Protein 9IVT (pdb70)

Organism: Homo sapiens (NCBI:txid9606)

InterPro domains:
  IPR002181 Fibrinogen, alpha/beta/gamma chain, C-terminal globular domain [PF00147] (284-495)
  IPR002181 Fibrinogen, alpha/beta/gamma chain, C-terminal globular domain [PS51406] (277-497)
  IPR002181 Fibrinogen, alpha/beta/gamma chain, C-terminal globular domain [SM00186] (281-496)
  IPR002181 Fibrinogen, alpha/beta/gamma chain, C-terminal globular domain [cd00087] (281-496)
  IPR014716 Fibrinogen, alpha/beta/gamma chain, C-terminal globular, subdomain 1 [G3DSA:3.90.215.10] (239-418)
  IPR020837 Fibrinogen, conserved site [PS00514] (447-459)
  IPR036056 Fibrinogen-like, C-terminal [SSF56496] (280-496)
  IPR037579 Fibrinogen/angiopoietin-like [PTHR47221] (276-498)
  IPR057439 Angiopoietin-1/2/4 domain [PF25443] (162-264)

B-factor: mean 23.04, std 11.06, range [11.61, 84.5]

Secondary structure (DSSP, 8-state):
---SSHHHHHHTT----EEEEE--BTBSS-EEEEEE-SGGG--EEEEEEESSS-S-----HHHHHH-EE-TTSSEE--HHHHHHHHTSS-EEEEEEEE-TTS-EEEEEEEEEEE--GGGTT-EEEEEEEESS-SS-SS-SEEE--BBTTB--SSSSS-HHHHH-S-B--SSS-SEETTS----GGG-SS-TTSSEEHHHHBTT---SEEEEEEEETT-

Foldseek 3Di:
DPAQALLSVVVVPDQDWDWDWHDDPQQPDIFIFTWANDPPRTRWTWQFKAFPQPDAQQDAQVCLACKDDDRVHTIGRHLSSQQRSLVPAFKKKKKWFAAPVGDIKMKIFLGWGFDHVVLLRKTATHRIDMDQAPDFQADNPIFHKAHPHRQREQAPDRLCVVQGGIDSAHVHTRFDQSFGDDDPVGQAQCQNAGGRDRRPHRGGHTRMMTMIMDHSVD

Nearest PDB structures (foldseek):
  4jyo-assembly1_X  TM=9.982E-01  e=1.337E-46  Homo sapiens
  4jzc-assembly1_A  TM=9.851E-01  e=2.316E-38  Homo sapiens
  8vgp-assembly1_A  TM=9.785E-01  e=1.806E-37  Homo sapiens
  1z3u-assembly4_D  TM=9.779E-01  e=5.693E-37  Homo sapiens
  1z3s-assembly1_A  TM=9.795E-01  e=9.230E-37  Homo sapiens

Solvent-accessible surface area: 9555 Å² total; per-residue (Å²): 114,88,64,92,0,0,3,22,6,63,129,62,60,120,97,155,40,18,85,46,91,2,90,25,92,69,6,84,86,71,21,92,0,65,0,25,11,108,32,98,45,0,0,0,0,2,0,0,36,4,90,84,32,95,33,71,4,68,48,14,17,141,77,0,39,95,19,16,42,88,14,88,28,8,8,2,0,0,1,40,6,0,45,0,3,6,58,82,88,95,4,12,0,23,0,38,3,22,0,66,101,47,78,173,6,61,0,24,0,53,92,1,78,3,3,58,53,192,90,42,0,72,1,90,15,138,28,32,76,31,91,0,18,206,112,16,0,1,41,55,156,16,0,20,0,0,1,108,88,24,70,39,21,74,34,213,40,120,0,4,107,105,12,20,2,0,0,4,0,31,65,20,24,26,3,0,0,1,1,57,34,35,68,56,79,83,9,127,59,58,130,42,0,1,13,1,47,87,44,64,17,73,45,18,0,0,103,21,1,18,0,0,0,17,5,62,146,73

GO terms:
  GO:0001525 angiogenesis (P, IDA)
  GO:0048014 Tie signaling pathway (P, IDA)
  GO:0048018 receptor ligand activity (F, IDA)
  GO:0050820 positive regulation of coagulation (P, IDA)
  GO:0010628 positive regulation of gene expression (P, IMP)
  GO:1905605 positive regulation of blood-brain barrier permeability (P, IMP)
  GO:1900747 negative regulation of vascular endothelial growth factor signaling pathway (P, IMP)
  GO:0005576 extracellular region (C, TAS)
  GO:0042802 identical protein binding (F, IPI)
  GO:0005515 protein binding (F, IPI)
  GO:0051897 positive regulation of phosphatidylinositol 3-kinase/protein kinase B signal transduction (P, IDA)
  GO:0070374 positive regulation of ERK1 and ERK2 cascade (P, IDA)
  GO:0002040 sprouting angiogenesis (P, IDA)
  GO:0002092 positive regulation of receptor internalization (P, IDA)
  GO:0034394 protein localization to cell surface (P, IDA)
  GO:0045121 membrane raft (C, IDA)
  GO:0005576 extracellular region (C, IDA)
  GO:0005886 plasma membrane (C, IDA)
  GO:0005902 microvillus (C, IDA)
  GO:0043066 negative regulation of apoptotic process (P, IDA)

Structure (mmCIF, N/CA/C/O backbone):
data_9IVT
#
_entry.id   9IVT
#
_cell.length_a   77.600
_cell.length_b   61.980
_cell.length_c   44.550
_cell.angle_alpha   90.00
_cell.angle_beta   100.59
_cell.angle_gamma   90.00
#
_symmetry.space_group_name_H-M   'C 1 2 1'
#
loop_
_entity.id
_entity.type
_entity.pdbx_description
1 polymer Angiopoietin-1
2 water water
#
loop_
_atom_site.group_PDB
_atom_site.id
_atom_site.type_symbol
_atom_site.label_atom_id
_atom_site.label_alt_id
_atom_site.label_comp_id
_atom_site.label_asym_id
_atom_site.label_entity_id
_atom_site.label_seq_id
_atom_site.pdbx_PDB_ins_code
_atom_site.Cartn_x
_atom_site.Cartn_y
_atom_site.Cartn_z
_atom_site.occupancy
_atom_site.B_iso_or_equiv
_atom_site.auth_seq_id
_atom_site.auth_comp_id
_atom_site.auth_asym_id
_atom_site.auth_atom_id
_atom_site.pdbx_PDB_model_num
ATOM 1 N N . GLY A 1 12 ? 6.042 7.448 -7.629 1.00 68.92 -2 GLY A N 1
ATOM 2 C CA . GLY A 1 12 ? 7.295 8.027 -8.148 1.00 55.69 -2 GLY A CA 1
ATOM 3 C C . GLY A 1 12 ? 7.862 9.111 -7.249 1.00 52.09 -2 GLY A C 1
ATOM 4 O O . GLY A 1 12 ? 9.066 9.390 -7.389 1.00 67.43 -2 GLY A O 1
ATOM 5 N N . SER A 1 13 ? 7.055 9.703 -6.351 1.00 47.91 -1 SER A N 1
ATOM 6 C CA . SER A 1 13 ? 7.542 10.845 -5.535 1.00 41.27 -1 SER A CA 1
ATOM 7 C C . SER A 1 13 ? 8.012 10.399 -4.139 1.00 31.64 -1 SER A C 1
ATOM 8 O O . SER A 1 13 ? 8.426 11.281 -3.383 1.00 31.55 -1 SER A O 1
ATOM 11 N N . PHE A 1 14 ? 7.966 9.099 -3.828 1.00 24.01 283 PHE A N 1
ATOM 12 C CA . PHE A 1 14 ? 8.300 8.634 -2.444 1.00 19.81 283 PHE A CA 1
ATOM 13 C C . PHE A 1 14 ? 9.765 8.163 -2.383 1.00 18.54 283 PHE A C 1
ATOM 14 O O . PHE A 1 14 ? 10.111 7.124 -2.937 1.00 18.24 283 PHE A O 1
ATOM 22 N N . ARG A 1 15 ? 10.601 8.943 -1.706 1.00 16.65 284 ARG A N 1
ATOM 23 C CA . ARG A 1 15 ? 12.053 8.637 -1.614 1.00 18.13 284 ARG A CA 1
ATOM 24 C C . ARG A 1 15 ? 12.349 7.667 -0.468 1.00 16.15 284 ARG A C 1
ATOM 25 O O . ARG A 1 15 ? 13.436 7.106 -0.451 1.00 16.01 284 ARG A O 1
ATOM 33 N N . ASP A 1 16 ? 11.403 7.513 0.444 1.00 14.54 285 ASP A N 1
ATOM 34 C CA . ASP A 1 16 ? 11.589 6.722 1.683 1.00 14.17 285 ASP A CA 1
ATOM 35 C C . ASP A 1 16 ? 10.234 6.634 2.369 1.00 14.02 285 ASP A C 1
ATOM 36 O O . ASP A 1 16 ? 9.265 7.278 1.894 1.00 14.78 285 ASP A O 1
ATOM 41 N N . CYS A 1 17 ? 10.202 5.922 3.486 1.00 13.92 286 CYS A N 1
ATOM 42 C CA . CYS A 1 17 ? 8.973 5.672 4.273 1.00 13.66 286 CYS A CA 1
ATOM 43 C C . CYS A 1 17 ? 8.528 6.948 4.997 1.00 13.61 286 CYS A C 1
ATOM 44 O O . CYS A 1 17 ? 7.353 7.033 5.412 1.00 14.81 286 CYS A O 1
ATOM 47 N N . ALA A 1 18 ? 9.419 7.909 5.184 1.00 15.07 287 ALA A N 1
ATOM 48 C CA . ALA A 1 18 ? 9.054 9.191 5.828 1.00 15.32 287 ALA A CA 1
ATOM 49 C C . ALA A 1 18 ? 8.169 9.958 4.835 1.00 15.67 287 ALA A C 1
ATOM 50 O O . ALA A 1 18 ? 7.115 10.446 5.246 1.00 16.53 287 ALA A O 1
ATOM 52 N N . ASP A 1 19 ? 8.533 9.973 3.550 1.00 16.12 288 ASP A N 1
ATOM 53 C CA . ASP A 1 19 ? 7.671 10.573 2.493 1.00 18.18 288 ASP A CA 1
ATOM 54 C C . ASP A 1 19 ? 6.278 9.914 2.539 1.00 18.17 288 ASP A C 1
ATOM 55 O O . ASP A 1 19 ? 5.248 10.611 2.536 1.00 18.47 288 ASP A O 1
ATOM 60 N N . VAL A 1 20 ? 6.239 8.600 2.644 1.00 17.52 289 VAL A N 1
ATOM 61 C CA . VAL A 1 20 ? 4.966 7.830 2.609 1.00 16.14 289 VAL A CA 1
ATOM 62 C C . VAL A 1 20 ? 4.121 8.252 3.801 1.00 15.99 289 VAL A C 1
ATOM 63 O O . VAL A 1 20 ? 2.916 8.565 3.631 1.00 17.91 289 VAL A O 1
ATOM 67 N N . TYR A 1 21 ? 4.730 8.264 4.982 1.00 17.38 290 TYR A N 1
ATOM 68 C CA . TYR A 1 21 ? 4.031 8.666 6.230 1.00 18.13 290 TYR A CA 1
ATOM 69 C C . TYR A 1 21 ? 3.521 10.116 6.131 1.00 18.44 290 TYR A C 1
ATOM 70 O O . TYR A 1 21 ? 2.386 10.390 6.501 1.00 19.34 290 TYR A O 1
ATOM 79 N N . GLN A 1 22 ? 4.346 11.012 5.621 1.00 18.84 291 GLN A N 1
ATOM 80 C CA . GLN A 1 22 ? 4.053 12.463 5.589 1.00 22.24 291 GLN A CA 1
ATOM 81 C C . GLN A 1 22 ? 2.923 12.746 4.594 1.00 21.02 291 GLN A C 1
ATOM 82 O O . GLN A 1 22 ? 2.334 13.843 4.711 1.00 21.22 291 GLN A O 1
ATOM 88 N N . ALA A 1 23 ? 2.681 11.853 3.624 1.00 18.85 292 ALA A N 1
ATOM 89 C CA . ALA A 1 23 ? 1.567 11.927 2.648 1.00 21.01 292 ALA A CA 1
ATOM 90 C C . ALA A 1 23 ? 0.264 11.432 3.294 1.00 21.21 292 ALA A C 1
ATOM 91 O O . ALA A 1 23 ? -0.804 11.493 2.603 1.00 20.47 292 ALA A O 1
ATOM 93 N N . GLY A 1 24 ? 0.358 10.921 4.527 1.00 19.05 293 GLY A N 1
ATOM 94 C CA . GLY A 1 24 ? -0.776 10.467 5.350 1.00 20.60 293 GLY A CA 1
ATOM 95 C C . GLY A 1 24 ? -1.019 8.977 5.337 1.00 20.32 293 GLY A C 1
ATOM 96 O O . GLY A 1 24 ? -2.077 8.554 5.861 1.00 18.63 293 GLY A O 1
ATOM 97 N N . PHE A 1 25 ? -0.122 8.180 4.773 1.00 19.54 294 PHE A N 1
ATOM 98 C CA . PHE A 1 25 ? -0.216 6.703 4.887 1.00 22.27 294 PHE A CA 1
ATOM 99 C C . PHE A 1 25 ? 0.444 6.267 6.182 1.00 22.54 294 PHE A C 1
ATOM 100 O O . PHE A 1 25 ? 1.675 6.366 6.263 1.00 24.99 294 PHE A O 1
ATOM 108 N N . ASN A 1 26 ? -0.328 5.738 7.121 1.00 22.15 295 ASN A N 1
ATOM 109 C CA . ASN A 1 26 ? 0.146 5.455 8.505 1.00 22.02 295 ASN A CA 1
ATOM 110 C C . ASN A 1 26 ? 0.177 3.940 8.747 1.00 22.76 295 ASN A C 1
ATOM 111 O O . ASN A 1 26 ? 0.320 3.532 9.886 1.00 24.73 295 ASN A O 1
ATOM 116 N N . LYS A 1 27 ? 0.024 3.100 7.729 1.00 23.22 296 LYS A N 1
ATOM 117 C CA . LYS A 1 27 ? -0.051 1.644 7.996 1.00 26.77 296 LYS A CA 1
ATOM 118 C C . LYS A 1 27 ? 1.290 1.031 7.608 1.00 21.86 296 LYS A C 1
ATOM 119 O O . LYS A 1 27 ? 1.758 1.292 6.472 1.00 21.44 296 LYS A O 1
ATOM 125 N N . SER A 1 28 ? 1.896 0.339 8.572 1.00 19.58 297 SER A N 1
ATOM 126 C CA . SER A 1 28 ? 3.115 -0.470 8.376 1.00 19.97 297 SER A CA 1
ATOM 127 C C . SER A 1 28 ? 2.853 -1.492 7.266 1.00 18.87 297 SER A C 1
ATOM 128 O O . SER A 1 28 ? 1.741 -2.025 7.193 1.00 22.83 297 SER A O 1
ATOM 131 N N . GLY A 1 29 ? 3.826 -1.714 6.402 1.00 17.35 298 GLY A N 1
ATOM 132 C CA . GLY A 1 29 ? 3.721 -2.714 5.333 1.00 16.66 298 GLY A CA 1
ATOM 133 C C . GLY A 1 29 ? 4.730 -2.425 4.252 1.00 17.77 298 GLY A C 1
ATOM 134 O O . GLY A 1 29 ? 5.639 -1.612 4.487 1.00 16.18 298 GLY A O 1
ATOM 135 N N . ILE A 1 30 ? 4.529 -3.006 3.080 1.00 19.46 299 ILE A N 1
ATOM 136 C CA . ILE A 1 30 ? 5.523 -2.981 1.974 1.00 19.63 299 ILE A CA 1
ATOM 137 C C . ILE A 1 30 ? 5.154 -1.846 1.006 1.00 20.93 299 ILE A C 1
ATOM 138 O O . ILE A 1 30 ? 4.004 -1.738 0.566 1.00 19.56 299 ILE A O 1
ATOM 143 N N . TYR A 1 31 ? 6.121 -0.991 0.700 1.00 19.83 300 TYR A N 1
ATOM 144 C CA . TYR A 1 31 ? 5.948 0.180 -0.182 1.00 18.79 300 TYR A CA 1
ATOM 145 C C . TYR A 1 31 ? 7.103 0.197 -1.160 1.00 19.72 300 TYR A C 1
ATOM 146 O O . TYR A 1 31 ? 8.144 -0.408 -0.874 1.00 22.60 300 TYR A O 1
ATOM 155 N N . THR A 1 32 ? 6.901 0.827 -2.310 1.00 19.68 301 THR A N 1
ATOM 156 C CA . THR A 1 32 ? 7.972 1.044 -3.308 1.00 22.14 301 THR A CA 1
ATOM 157 C C . THR A 1 32 ? 8.452 2.481 -3.176 1.00 23.77 301 THR A C 1
ATOM 158 O O . THR A 1 32 ? 7.636 3.401 -3.305 1.00 26.03 301 THR A O 1
ATOM 162 N N . ILE A 1 33 ? 9.746 2.646 -2.966 1.00 23.70 302 ILE A N 1
ATOM 163 C CA . ILE A 1 33 ? 10.419 3.963 -2.878 1.00 23.81 302 ILE A CA 1
ATOM 164 C C . ILE A 1 33 ? 11.398 4.056 -4.053 1.00 26.19 302 ILE A C 1
ATOM 165 O O . ILE A 1 33 ? 11.861 3.009 -4.553 1.00 27.10 302 ILE A O 1
ATOM 170 N N . TYR A 1 34 ? 11.846 5.278 -4.355 1.00 28.06 303 TYR A N 1
ATOM 171 C CA . TYR A 1 34 ? 12.923 5.471 -5.358 1.00 29.41 303 TYR A CA 1
ATOM 172 C C . TYR A 1 34 ? 13.625 6.793 -5.132 1.00 32.87 303 TYR A C 1
ATOM 173 O O . TYR A 1 34 ? 12.955 7.791 -4.891 1.00 27.53 303 TYR A O 1
ATOM 182 N N . ILE A 1 35 ? 14.958 6.792 -5.201 1.00 37.97 304 ILE A N 1
ATOM 183 C CA . ILE A 1 35 ? 15.669 8.109 -5.177 1.00 45.70 304 ILE A CA 1
ATOM 184 C C . ILE A 1 35 ? 16.673 8.129 -6.329 1.00 46.07 304 ILE A C 1
ATOM 185 O O . ILE A 1 35 ? 17.189 7.070 -6.680 1.00 42.10 304 ILE A O 1
ATOM 190 N N . ASN A 1 36 ? 16.850 9.314 -6.908 1.00 55.69 305 ASN A N 1
ATOM 191 C CA . ASN A 1 36 ? 17.843 9.473 -7.988 1.00 63.80 305 ASN A CA 1
ATOM 192 C C . ASN A 1 36 ? 19.122 8.911 -7.391 1.00 65.29 305 ASN A C 1
ATOM 193 O O . ASN A 1 36 ? 19.307 9.111 -6.171 1.00 70.26 305 ASN A O 1
ATOM 198 N N . ASN A 1 37 ? 19.934 8.243 -8.188 1.00 63.85 306 ASN A N 1
ATOM 199 C CA . ASN A 1 37 ? 21.248 7.736 -7.688 1.00 74.74 306 ASN A CA 1
ATOM 200 C C . ASN A 1 37 ? 20.998 6.314 -7.188 1.00 76.90 306 ASN A C 1
ATOM 201 O O . ASN A 1 37 ? 21.988 5.586 -7.034 1.00 84.50 306 ASN A O 1
ATOM 206 N N . MET A 1 38 ? 19.740 5.957 -6.890 1.00 73.64 307 MET A N 1
ATOM 207 C CA . MET A 1 38 ? 19.473 4.506 -6.672 1.00 65.37 307 MET A CA 1
ATOM 208 C C . MET A 1 38 ? 19.423 3.932 -8.102 1.00 73.03 307 MET A C 1
ATOM 209 O O . MET A 1 38 ? 19.103 4.685 -9.033 1.00 76.11 307 MET A O 1
ATOM 214 N N . PRO A 1 39 ? 19.784 2.658 -8.324 1.00 72.30 308 PRO A N 1
ATOM 215 C CA . PRO A 1 39 ? 19.835 2.059 -9.696 1.00 73.73 308 PRO A CA 1
ATOM 216 C C . PRO A 1 39 ? 18.442 1.752 -10.218 1.00 77.61 308 PRO A C 1
ATOM 217 O O . PRO A 1 39 ? 18.246 1.758 -11.451 1.00 79.87 308 PRO A O 1
ATOM 221 N N . GLU A 1 40 ? 17.509 1.452 -9.315 1.00 70.75 309 GLU A N 1
ATOM 222 C CA . GLU A 1 40 ? 16.103 1.150 -9.698 1.00 62.58 309 GLU A CA 1
ATOM 223 C C . GLU A 1 40 ? 15.224 1.294 -8.446 1.00 54.23 309 GLU A C 1
ATOM 224 O O . GLU A 1 40 ? 15.803 1.433 -7.351 1.00 49.75 309 GLU A O 1
ATOM 230 N N . PRO A 1 41 ? 13.884 1.223 -8.561 1.00 50.80 310 PRO A N 1
ATOM 231 C CA . PRO A 1 41 ? 12.972 1.298 -7.382 1.00 46.31 310 PRO A CA 1
ATOM 232 C C . PRO A 1 41 ? 13.229 0.149 -6.418 1.00 41.48 310 PRO A C 1
ATOM 233 O O . PRO A 1 41 ? 13.729 -0.915 -6.839 1.00 39.11 310 PRO A O 1
ATOM 237 N N . LYS A 1 42 ? 12.819 0.331 -5.173 1.00 30.45 311 LYS A N 1
ATOM 238 C CA . LYS A 1 42 ? 13.116 -0.680 -4.133 1.00 27.14 311 LYS A CA 1
ATOM 239 C C . LYS A 1 42 ? 11.845 -0.869 -3.295 1.00 23.10 311 LYS A C 1
ATOM 240 O O . LYS A 1 42 ? 11.262 0.113 -2.845 1.00 19.98 311 LYS A O 1
ATOM 246 N N . LYS A 1 43 ? 11.349 -2.096 -3.200 1.00 20.99 312 LYS A N 1
ATOM 247 C CA . LYS A 1 43 ? 10.308 -2.491 -2.221 1.00 22.37 312 LYS A CA 1
ATOM 248 C C . LYS A 1 43 ? 10.955 -2.564 -0.827 1.00 20.09 312 LYS A C 1
ATOM 249 O O . LYS A 1 43 ? 12.043 -3.153 -0.697 1.00 18.35 312 LYS A O 1
ATOM 255 N N . VAL A 1 44 ? 10.319 -1.953 0.170 1.00 18.80 313 VAL A N 1
ATOM 256 C CA . VAL A 1 44 ? 10.837 -1.852 1.552 1.00 17.66 313 VAL A CA 1
ATOM 257 C C . VAL A 1 44 ? 9.676 -2.034 2.514 1.00 17.99 313 VAL A C 1
ATOM 258 O O . VAL A 1 44 ? 8.526 -1.785 2.139 1.00 19.61 313 VAL A O 1
ATOM 262 N N . PHE A 1 45 ? 9.987 -2.478 3.713 1.00 15.66 314 PHE A N 1
ATOM 263 C CA . PHE A 1 45 ? 9.011 -2.472 4.813 1.00 15.90 314 PHE A CA 1
ATOM 264 C C . PHE A 1 45 ? 9.098 -1.096 5.452 1.00 15.06 314 PHE A C 1
ATOM 265 O O . PHE A 1 45 ? 10.218 -0.602 5.706 1.00 14.93 314 PHE A O 1
ATOM 273 N N . CYS A 1 46 ? 7.960 -0.441 5.612 1.00 15.49 315 CYS A N 1
ATOM 274 C CA . CYS A 1 46 ? 7.851 0.833 6.356 1.00 15.53 315 CYS A CA 1
ATOM 275 C C . CYS A 1 46 ? 7.253 0.517 7.717 1.00 17.48 315 CYS A C 1
ATOM 276 O O . CYS A 1 46 ? 6.154 -0.039 7.751 1.00 19.22 315 CYS A O 1
ATOM 279 N N . ASN A 1 47 ? 8.002 0.791 8.773 1.00 15.64 316 ASN A N 1
ATOM 280 C CA . ASN A 1 47 ? 7.487 0.743 10.154 1.00 17.90 316 ASN A CA 1
ATOM 281 C C . ASN A 1 47 ? 6.891 2.113 10.479 1.00 16.75 316 ASN A C 1
ATOM 282 O O . ASN A 1 47 ? 7.632 3.067 10.672 1.00 19.03 316 ASN A O 1
ATOM 287 N N . MET A 1 48 ? 5.580 2.177 10.597 1.00 18.07 317 MET A N 1
ATOM 288 C CA . MET A 1 48 ? 4.850 3.451 10.864 1.00 19.24 317 MET A CA 1
ATOM 289 C C . MET A 1 48 ? 4.400 3.509 12.339 1.00 20.80 317 MET A C 1
ATOM 290 O O . MET A 1 48 ? 3.667 4.452 12.691 1.00 21.20 317 MET A O 1
ATOM 295 N N . ASP A 1 49 ? 4.899 2.604 13.186 1.00 19.02 318 ASP A N 1
ATOM 296 C CA . ASP A 1 49 ? 4.353 2.357 14.548 1.00 22.28 318 ASP A CA 1
ATOM 297 C C . ASP A 1 49 ? 5.273 2.968 15.606 1.00 21.03 318 ASP A C 1
ATOM 298 O O . ASP A 1 49 ? 4.772 3.474 16.608 1.00 22.20 318 ASP A O 1
ATOM 303 N N . VAL A 1 50 ? 6.579 2.890 15.398 1.00 19.15 319 VAL A N 1
ATOM 304 C CA . VAL A 1 50 ? 7.592 3.249 16.422 1.00 19.02 319 VAL A CA 1
ATOM 305 C C . VAL A 1 50 ? 7.833 4.766 16.424 1.00 17.20 319 VAL A C 1
ATOM 306 O O . VAL A 1 50 ? 8.206 5.335 15.375 1.00 15.67 319 VAL A O 1
ATOM 310 N N . ASN A 1 51 ? 7.654 5.385 17.590 1.00 17.00 320 ASN A N 1
ATOM 311 C CA . ASN A 1 51 ? 7.984 6.805 17.887 1.00 17.07 320 ASN A CA 1
ATOM 312 C C . ASN A 1 51 ? 7.609 7.712 16.714 1.00 17.79 320 ASN A C 1
ATOM 313 O O . ASN A 1 51 ? 8.499 8.464 16.233 1.00 19.22 320 ASN A O 1
ATOM 318 N N . GLY A 1 52 ? 6.359 7.636 16.251 1.00 17.64 321 GLY A N 1
ATOM 319 C CA . GLY A 1 52 ? 5.827 8.539 15.205 1.00 16.61 321 GLY A CA 1
ATOM 320 C C . GLY A 1 52 ? 5.983 8.031 13.769 1.00 17.80 321 GLY A C 1
ATOM 321 O O . GLY A 1 52 ? 5.441 8.693 12.858 1.00 17.23 321 GLY A O 1
ATOM 322 N N . GLY A 1 53 ? 6.657 6.889 13.546 1.00 17.10 322 GLY A N 1
ATOM 323 C CA . GLY A 1 53 ? 6.642 6.185 12.258 1.00 15.99 322 GLY A CA 1
ATOM 324 C C . GLY A 1 53 ? 7.609 6.739 11.226 1.00 15.33 322 GLY A C 1
ATOM 325 O O . GLY A 1 53 ? 8.647 7.324 11.588 1.00 14.99 322 GLY A O 1
ATOM 326 N N . GLY A 1 54 ? 7.291 6.477 9.957 1.00 15.04 323 GLY A N 1
ATOM 327 C CA . GLY A 1 54 ? 8.105 6.918 8.812 1.00 14.32 323 GLY A CA 1
ATOM 328 C C . GLY A 1 54 ? 9.438 6.212 8.736 1.00 14.05 323 GLY A C 1
ATOM 329 O O . GLY A 1 54 ? 10.332 6.763 8.100 1.00 13.15 323 GLY A O 1
ATOM 330 N N . TRP A 1 55 ? 9.565 5.007 9.319 1.00 14.02 324 TRP A N 1
ATOM 331 C CA . TRP A 1 55 ? 10.833 4.246 9.299 1.00 13.88 324 TRP A CA 1
ATOM 332 C C . TRP A 1 55 ? 10.936 3.381 8.051 1.00 14.53 324 TRP A C 1
ATOM 333 O O . TRP A 1 55 ? 10.073 2.547 7.823 1.00 13.66 324 TRP A O 1
ATOM 344 N N . THR A 1 56 ? 12.072 3.500 7.352 1.00 14.66 325 THR A N 1
ATOM 345 C CA . THR A 1 56 ? 12.466 2.624 6.236 1.00 14.76 325 THR A CA 1
ATOM 346 C C . THR A 1 56 ? 13.320 1.484 6.816 1.00 14.65 325 THR A C 1
ATOM 347 O O . THR A 1 56 ? 14.453 1.765 7.306 1.00 13.94 325 THR A O 1
ATOM 351 N N . VAL A 1 57 ? 12.830 0.257 6.758 1.00 13.95 326 VAL A N 1
ATOM 352 C CA . VAL A 1 57 ? 13.606 -0.897 7.292 1.00 13.79 326 VAL A CA 1
ATOM 353 C C . VAL A 1 57 ? 14.763 -1.222 6.334 1.00 13.33 326 VAL A C 1
ATOM 354 O O . VAL A 1 57 ? 14.512 -1.398 5.137 1.00 13.85 326 VAL A O 1
ATOM 358 N N . ILE A 1 58 ? 15.983 -1.311 6.850 1.00 13.10 327 ILE A N 1
ATOM 359 C CA . ILE A 1 58 ? 17.171 -1.694 6.026 1.00 12.95 327 ILE A CA 1
ATOM 360 C C . ILE A 1 58 ? 17.582 -3.112 6.374 1.00 12.84 327 ILE A C 1
ATOM 361 O O . ILE A 1 58 ? 18.354 -3.683 5.614 1.00 11.74 327 ILE A O 1
ATOM 366 N N . GLN A 1 59 ? 17.087 -3.659 7.490 1.00 14.63 328 GLN A N 1
ATOM 367 C CA . GLN A 1 59 ? 17.446 -5.032 7.945 1.00 14.30 328 GLN A CA 1
ATOM 368 C C . GLN A 1 59 ? 16.309 -5.559 8.810 1.00 14.39 328 GLN A C 1
ATOM 369 O O . GLN A 1 59 ? 15.825 -4.815 9.690 1.00 15.73 328 GLN A O 1
ATOM 375 N N . HIS A 1 60 ? 15.908 -6.801 8.588 1.00 15.24 329 HIS A N 1
ATOM 376 C CA . HIS A 1 60 ? 14.952 -7.458 9.502 1.00 15.61 329 HIS A CA 1
ATOM 377 C C . HIS A 1 60 ? 15.284 -8.938 9.641 1.00 16.55 329 HIS A C 1
ATOM 378 O O . HIS A 1 60 ? 15.555 -9.607 8.617 1.00 16.20 329 HIS A O 1
ATOM 385 N N . ARG A 1 61 ? 15.256 -9.426 10.878 1.00 15.26 330 ARG A N 1
ATOM 386 C CA . ARG A 1 61 ? 15.363 -10.866 11.162 1.00 16.84 330 ARG A CA 1
ATOM 387 C C . ARG A 1 61 ? 14.373 -11.264 12.244 1.00 16.89 330 ARG A C 1
ATOM 388 O O . ARG A 1 61 ? 14.154 -10.458 13.186 1.00 16.90 330 ARG A O 1
ATOM 396 N N . GLU A 1 62 ? 13.884 -12.498 12.156 1.00 17.38 331 GLU A N 1
ATOM 397 C CA . GLU A 1 62 ? 13.023 -13.012 13.231 1.00 19.91 331 GLU A CA 1
ATOM 398 C C . GLU A 1 62 ? 12.961 -14.546 13.284 1.00 18.75 331 GLU A C 1
ATOM 399 O O . GLU A 1 62 ? 12.408 -15.030 14.263 1.00 18.67 331 GLU A O 1
ATOM 405 N N . ASP A 1 63 ? 13.438 -15.284 12.282 1.00 20.34 332 ASP A N 1
ATOM 406 C CA . ASP A 1 63 ? 13.188 -16.749 12.284 1.00 20.34 332 ASP A CA 1
ATOM 407 C C . ASP A 1 63 ? 14.310 -17.562 11.645 1.00 20.45 332 ASP A C 1
ATOM 408 O O . ASP A 1 63 ? 14.166 -18.788 11.620 1.00 19.51 332 ASP A O 1
ATOM 413 N N . GLY A 1 64 ? 15.358 -16.959 11.101 1.00 19.22 333 GLY A N 1
ATOM 414 C CA . GLY A 1 64 ? 16.464 -17.728 10.511 1.00 19.02 333 GLY A CA 1
ATOM 415 C C . GLY A 1 64 ? 16.109 -18.407 9.204 1.00 19.14 333 GLY A C 1
ATOM 416 O O . GLY A 1 64 ? 16.910 -19.229 8.749 1.00 18.46 333 GLY A O 1
ATOM 417 N N . SER A 1 65 ? 15.001 -18.043 8.551 1.00 19.81 334 SER A N 1
ATOM 418 C CA . SER A 1 65 ? 14.630 -18.587 7.223 1.00 19.44 334 SER A CA 1
ATOM 419 C C . SER A 1 65 ? 15.620 -18.098 6.169 1.00 19.94 334 SER A C 1
ATOM 420 O O . SER A 1 65 ? 15.834 -18.817 5.158 1.00 22.14 334 SER A O 1
ATOM 423 N N . LEU A 1 66 ? 16.159 -16.883 6.347 1.00 18.95 335 LEU A N 1
ATOM 424 C CA . LEU A 1 66 ? 17.085 -16.266 5.369 1.00 18.07 335 LEU A CA 1
ATOM 425 C C . LEU A 1 66 ? 18.506 -16.362 5.924 1.00 17.67 335 LEU A C 1
ATOM 426 O O . LEU A 1 66 ? 18.764 -15.857 7.032 1.00 18.05 335 LEU A O 1
ATOM 431 N N . ASP A 1 67 ? 19.381 -16.989 5.153 1.00 18.18 336 ASP A N 1
ATOM 432 C CA . ASP A 1 67 ? 20.836 -17.094 5.385 1.00 19.52 336 ASP A CA 1
ATOM 433 C C . ASP A 1 67 ? 21.511 -15.728 5.175 1.00 16.73 336 ASP A C 1
ATOM 434 O O . ASP A 1 67 ? 21.293 -15.140 4.128 1.00 16.95 336 ASP A O 1
ATOM 439 N N . PHE A 1 68 ? 22.350 -15.302 6.120 1.00 15.61 337 PHE A N 1
ATOM 440 C CA . PHE A 1 68 ? 23.087 -14.019 6.059 1.00 14.95 337 PHE A CA 1
ATOM 441 C C . PHE A 1 68 ? 24.569 -14.233 5.738 1.00 14.10 337 PHE A C 1
ATOM 442 O O . PHE A 1 68 ? 25.279 -13.249 5.671 1.00 14.13 337 PHE A O 1
ATOM 450 N N . GLN A 1 69 ? 25.015 -15.444 5.401 1.00 15.53 338 GLN A N 1
ATOM 451 C CA . GLN A 1 69 ? 26.451 -15.733 5.133 1.00 18.31 338 GLN A CA 1
ATOM 452 C C . GLN A 1 69 ? 26.795 -15.401 3.687 1.00 17.38 338 GLN A C 1
ATOM 453 O O . GLN A 1 69 ? 27.121 -16.315 2.887 1.00 19.46 338 GLN A O 1
ATOM 459 N N . ARG A 1 70 ? 26.706 -14.136 3.328 1.00 17.04 339 ARG A N 1
ATOM 460 C CA . ARG A 1 70 ? 26.742 -13.758 1.889 1.00 15.94 339 ARG A CA 1
ATOM 461 C C . ARG A 1 70 ? 27.954 -12.878 1.628 1.00 17.12 339 ARG A C 1
ATOM 462 O O . ARG A 1 70 ? 28.494 -12.290 2.582 1.00 17.13 339 ARG A O 1
ATOM 470 N N . GLY A 1 71 ? 28.322 -12.771 0.357 1.00 16.00 340 GLY A N 1
ATOM 471 C CA . GLY A 1 71 ? 29.504 -12.026 -0.082 1.00 16.81 340 GLY A CA 1
ATOM 472 C C . GLY A 1 71 ? 29.185 -10.557 -0.325 1.00 16.76 340 GLY A C 1
ATOM 473 O O . GLY A 1 71 ? 28.016 -10.119 -0.171 1.00 16.14 340 GLY A O 1
ATOM 474 N N . TRP A 1 72 ? 30.206 -9.829 -0.709 1.00 15.31 341 TRP A N 1
ATOM 475 C CA . TRP A 1 72 ? 30.224 -8.359 -0.848 1.00 16.10 341 TRP A CA 1
ATOM 476 C C . TRP A 1 72 ? 29.082 -7.911 -1.757 1.00 16.48 341 TRP A C 1
ATOM 477 O O . TRP A 1 72 ? 28.350 -6.972 -1.432 1.00 15.58 341 TRP A O 1
ATOM 488 N N . LYS A 1 73 ? 28.943 -8.594 -2.879 1.00 16.29 342 LYS A N 1
ATOM 489 C CA . LYS A 1 73 ? 28.033 -8.177 -3.970 1.00 19.05 342 LYS A CA 1
ATOM 490 C C . LYS A 1 73 ? 26.578 -8.278 -3.480 1.00 16.95 342 LYS A C 1
ATOM 491 O O . LYS A 1 73 ? 25.779 -7.364 -3.740 1.00 15.68 342 LYS A O 1
ATOM 497 N N . GLU A 1 74 ? 26.240 -9.351 -2.788 1.00 15.90 343 GLU A N 1
ATOM 498 C CA . GLU A 1 74 ? 24.884 -9.562 -2.246 1.00 17.25 343 GLU A CA 1
ATOM 499 C C . GLU A 1 74 ? 24.603 -8.564 -1.125 1.00 17.01 343 GLU A C 1
ATOM 500 O O . GLU A 1 74 ? 23.475 -8.051 -1.055 1.00 15.86 343 GLU A O 1
ATOM 506 N N . TYR A 1 75 ? 25.604 -8.296 -0.276 1.00 17.23 344 TYR A N 1
ATOM 507 C CA . TYR A 1 75 ? 25.491 -7.237 0.756 1.00 14.34 344 TYR A CA 1
ATOM 508 C C . TYR A 1 75 ? 25.361 -5.851 0.126 1.00 13.86 344 TYR A C 1
ATOM 509 O O . TYR A 1 75 ? 24.720 -4.960 0.721 1.00 13.63 344 TYR A O 1
ATOM 518 N N . LYS A 1 76 ? 25.904 -5.670 -1.073 1.00 15.43 345 LYS A N 1
ATOM 519 C CA . LYS A 1 76 ? 25.802 -4.396 -1.824 1.00 15.18 345 LYS A CA 1
ATOM 520 C C . LYS A 1 76 ? 24.369 -4.204 -2.328 1.00 14.53 345 LYS A C 1
ATOM 521 O O . LYS A 1 76 ? 23.815 -3.083 -2.181 1.00 14.66 345 LYS A O 1
ATOM 527 N N . MET A 1 77 ? 23.793 -5.222 -2.945 1.00 16.56 346 MET A N 1
ATOM 528 C CA . MET A 1 77 ? 22.587 -5.056 -3.794 1.00 17.57 346 MET A CA 1
ATOM 529 C C . MET A 1 77 ? 21.334 -5.425 -2.985 1.00 17.21 346 MET A C 1
ATOM 530 O O . MET A 1 77 ? 20.250 -4.909 -3.315 1.00 19.98 346 MET A O 1
ATOM 535 N N . GLY A 1 78 ? 21.488 -6.177 -1.895 1.00 16.05 347 GLY A N 1
ATOM 536 C CA . GLY A 1 78 ? 20.366 -6.545 -1.000 1.00 14.90 347 GLY A CA 1
ATOM 537 C C . GLY A 1 78 ? 19.921 -7.977 -1.273 1.00 15.92 347 GLY A C 1
ATOM 538 O O . GLY A 1 78 ? 20.227 -8.523 -2.369 1.00 16.04 347 GLY A O 1
ATOM 539 N N . PHE A 1 79 ? 19.235 -8.601 -0.329 1.00 16.32 348 PHE A N 1
ATOM 540 C CA . PHE A 1 79 ? 18.778 -9.995 -0.445 1.00 15.32 348 PHE A CA 1
ATOM 541 C C . PHE A 1 79 ? 17.588 -10.181 0.485 1.00 15.77 348 PHE A C 1
ATOM 542 O O . PHE A 1 79 ? 17.433 -9.396 1.424 1.00 14.76 348 PHE A O 1
ATOM 550 N N . GLY A 1 80 ? 16.760 -11.187 0.195 1.00 16.97 349 GLY A N 1
ATOM 551 C CA . GLY A 1 80 ? 15.542 -11.449 0.970 1.00 18.10 349 GLY A CA 1
ATOM 552 C C . GLY A 1 80 ? 14.385 -10.640 0.432 1.00 19.74 349 GLY A C 1
ATOM 553 O O . GLY A 1 80 ? 14.516 -9.941 -0.580 1.00 20.86 349 GLY A O 1
ATOM 554 N N . ASN A 1 81 ? 13.251 -10.776 1.089 1.00 19.92 350 ASN A N 1
ATOM 555 C CA . ASN A 1 81 ? 11.954 -10.265 0.616 1.00 23.24 350 ASN A CA 1
ATOM 556 C C . ASN A 1 81 ? 11.462 -9.375 1.743 1.00 20.98 350 ASN A C 1
ATOM 557 O O . ASN A 1 81 ? 11.514 -9.778 2.887 1.00 19.26 350 ASN A O 1
ATOM 562 N N . PRO A 1 82 ? 10.999 -8.141 1.475 1.00 22.59 351 PRO A N 1
ATOM 563 C CA . PRO A 1 82 ? 10.515 -7.279 2.553 1.00 22.54 351 PRO A CA 1
ATOM 564 C C . PRO A 1 82 ? 9.254 -7.728 3.304 1.00 23.50 351 PRO A C 1
ATOM 565 O O . PRO A 1 82 ? 8.967 -7.113 4.268 1.00 25.51 351 PRO A O 1
ATOM 569 N N . SER A 1 83 ? 8.567 -8.798 2.898 1.00 22.95 352 SER A N 1
ATOM 570 C CA . SER A 1 83 ? 7.468 -9.401 3.708 1.00 26.10 352 SER A CA 1
ATOM 571 C C . SER A 1 83 ? 8.076 -10.204 4.855 1.00 25.45 352 SER A C 1
ATOM 572 O O . SER A 1 83 ? 7.329 -10.639 5.740 1.00 26.61 352 SER A O 1
ATOM 575 N N . GLY A 1 84 ? 9.393 -10.437 4.807 1.00 21.26 353 GLY A N 1
ATOM 576 C CA . GLY A 1 84 ? 10.062 -11.264 5.802 1.00 19.82 353 GLY A CA 1
ATOM 577 C C . GLY A 1 84 ? 11.408 -10.691 6.201 1.00 18.10 353 GLY A C 1
ATOM 578 O O . GLY A 1 84 ? 11.520 -9.493 6.451 1.00 20.32 353 GLY A O 1
ATOM 579 N N . GLU A 1 85 ? 12.382 -11.577 6.313 1.00 16.75 354 GLU A N 1
ATOM 580 C CA . GLU A 1 85 ? 13.757 -11.244 6.699 1.00 16.07 354 GLU A CA 1
ATOM 581 C C . GLU A 1 85 ? 14.406 -10.703 5.440 1.00 15.96 354 GLU A C 1
ATOM 582 O O . GLU A 1 85 ? 14.176 -11.293 4.355 1.00 17.18 354 GLU A O 1
ATOM 588 N N . TYR A 1 86 ? 15.167 -9.629 5.566 1.00 15.23 355 TYR A N 1
ATOM 589 C CA . TYR A 1 86 ? 15.902 -9.055 4.427 1.00 14.93 355 TYR A CA 1
ATOM 590 C C . TYR A 1 86 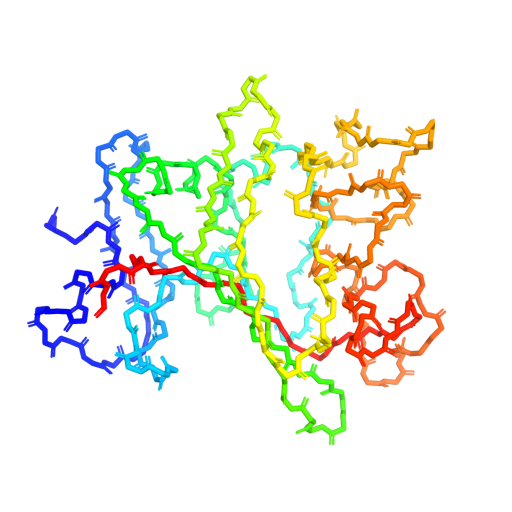? 16.994 -8.106 4.871 1.00 15.23 355 TYR A C 1
ATOM 591 O O . TYR A 1 86 ? 17.042 -7.671 6.034 1.00 14.28 355 TYR A O 1
ATOM 600 N N . TRP A 1 87 ? 17.827 -7.793 3.877 1.00 14.61 356 TRP A N 1
ATOM 601 C CA . TRP A 1 87 ? 18.925 -6.799 3.910 1.00 14.79 356 TRP A CA 1
ATOM 602 C C . TRP A 1 87 ? 18.742 -5.882 2.705 1.00 14.42 356 TRP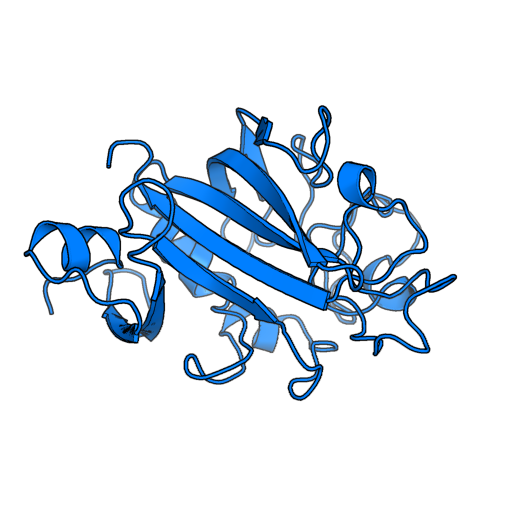 A C 1
ATOM 603 O O . TRP A 1 87 ? 18.656 -6.397 1.567 1.00 15.85 356 TRP A O 1
ATOM 614 N N . LEU A 1 88 ? 18.655 -4.573 2.938 1.00 14.07 357 LEU A N 1
ATOM 615 C CA . LEU A 1 88 ? 18.292 -3.633 1.850 1.00 15.02 357 LEU A CA 1
ATOM 616 C C . LEU A 1 88 ? 19.393 -3.598 0.798 1.00 14.02 357 LEU A C 1
ATOM 617 O O . LEU A 1 88 ? 19.077 -3.399 -0.357 1.00 13.61 357 LEU A O 1
ATOM 622 N N . GLY A 1 89 ? 20.639 -3.734 1.223 1.00 15.42 358 GLY A N 1
ATOM 623 C CA . GLY A 1 89 ? 21.804 -3.552 0.346 1.00 15.43 358 GLY A CA 1
ATOM 624 C C . GLY A 1 89 ? 22.490 -2.236 0.621 1.00 16.63 358 GLY A C 1
ATOM 625 O O . GLY A 1 89 ? 21.802 -1.165 0.637 1.00 15.50 358 GLY A O 1
ATOM 626 N N . ASN A 1 90 ? 23.812 -2.304 0.769 1.00 15.86 359 ASN A N 1
ATOM 627 C CA . ASN A 1 90 ? 24.657 -1.135 1.095 1.00 15.63 359 ASN A CA 1
ATOM 628 C C . ASN A 1 90 ? 24.522 -0.065 0.030 1.00 16.27 359 ASN A C 1
ATOM 629 O O . ASN A 1 90 ? 24.629 1.132 0.388 1.00 16.80 359 ASN A O 1
ATOM 634 N N . GLU A 1 91 ? 24.352 -0.449 -1.224 1.00 15.98 360 GLU A N 1
ATOM 635 C CA . GLU A 1 91 ? 24.294 0.590 -2.275 1.00 17.92 360 GLU A CA 1
ATOM 636 C C . GLU A 1 91 ? 23.031 1.441 -2.048 1.00 16.12 360 GLU A C 1
ATOM 637 O O . GLU A 1 91 ? 23.074 2.685 -2.289 1.00 16.30 360 GLU A O 1
ATOM 643 N N . PHE A 1 92 ? 21.941 0.814 -1.637 1.00 15.80 361 PHE A N 1
ATOM 644 C CA . PHE A 1 92 ? 20.654 1.504 -1.365 1.00 15.88 361 PHE A CA 1
ATOM 645 C C . PHE A 1 92 ? 20.768 2.313 -0.079 1.00 16.29 361 PHE A C 1
ATOM 646 O O . PHE A 1 92 ? 20.278 3.473 -0.042 1.00 17.48 361 PHE A O 1
ATOM 654 N N . ILE A 1 93 ? 21.397 1.751 0.944 1.00 14.45 362 ILE A N 1
ATOM 655 C CA . ILE A 1 93 ? 21.591 2.479 2.228 1.00 15.09 362 ILE A CA 1
ATOM 656 C C . ILE A 1 93 ? 22.408 3.744 1.958 1.00 16.03 362 ILE A C 1
ATOM 657 O O . ILE A 1 93 ? 22.073 4.823 2.488 1.00 16.69 362 ILE A O 1
ATOM 662 N N . PHE A 1 94 ? 23.490 3.603 1.186 1.00 14.92 363 PHE A N 1
ATOM 663 C CA . PHE A 1 94 ? 24.337 4.736 0.763 1.00 16.83 363 PHE A CA 1
ATOM 664 C C . PHE A 1 94 ? 23.498 5.764 -0.001 1.00 16.46 363 PHE A C 1
ATOM 665 O O . PHE A 1 94 ? 23.526 6.946 0.347 1.00 16.04 363 PHE A O 1
ATOM 673 N N . ALA A 1 95 ? 22.754 5.319 -1.002 1.00 17.55 364 ALA A N 1
ATOM 674 C CA . ALA A 1 95 ? 21.966 6.229 -1.872 1.00 17.72 364 ALA A CA 1
ATOM 675 C C . ALA A 1 95 ? 21.026 7.027 -0.981 1.00 18.74 364 ALA A C 1
ATOM 676 O O . ALA A 1 95 ? 20.902 8.221 -1.201 1.00 19.54 364 ALA A O 1
ATOM 678 N N . ILE A 1 96 ? 20.345 6.375 -0.042 1.00 17.40 365 ILE A N 1
ATOM 679 C CA . ILE A 1 96 ? 19.351 7.076 0.838 1.00 16.56 365 ILE A CA 1
ATOM 680 C C . ILE A 1 96 ? 20.078 8.050 1.783 1.00 15.73 365 ILE A C 1
ATOM 681 O O . ILE A 1 96 ? 19.689 9.224 1.855 1.00 14.58 365 ILE A O 1
ATOM 686 N N . THR A 1 97 ? 21.065 7.571 2.545 1.00 16.31 366 THR A N 1
ATOM 687 C CA . THR A 1 97 ? 21.681 8.303 3.668 1.00 15.55 366 THR A CA 1
ATOM 688 C C . THR A 1 97 ? 22.590 9.414 3.146 1.00 16.26 366 THR A C 1
ATOM 689 O O . THR A 1 97 ? 22.850 10.306 3.934 1.00 16.15 366 THR A O 1
ATOM 693 N N . SER A 1 98 ? 23.008 9.340 1.881 1.00 16.91 367 SER A N 1
ATOM 694 C CA . SER A 1 98 ? 23.697 10.386 1.075 1.00 20.21 367 SER A CA 1
ATOM 695 C C . SER A 1 98 ? 22.928 11.698 1.032 1.00 19.02 367 SER A C 1
ATOM 696 O O . SER A 1 98 ? 23.583 12.714 0.830 1.00 19.59 367 SER A O 1
ATOM 699 N N . GLN A 1 99 ? 21.598 11.634 1.022 1.00 18.46 368 GLN A N 1
ATOM 700 C CA . GLN A 1 99 ? 20.729 12.709 0.482 1.00 18.90 368 GLN A CA 1
ATOM 701 C C . GLN A 1 99 ? 20.463 13.806 1.507 1.00 21.05 368 GLN A C 1
ATOM 702 O O . GLN A 1 99 ? 20.231 14.946 1.085 1.00 19.80 368 GLN A O 1
ATOM 708 N N . ARG A 1 100 ? 20.404 13.462 2.786 1.00 20.41 369 ARG A N 1
ATOM 709 C CA . ARG A 1 100 ? 20.178 14.420 3.893 1.00 22.70 369 ARG A CA 1
ATOM 710 C C . ARG A 1 100 ? 20.490 13.638 5.157 1.00 20.97 369 ARG A C 1
ATOM 711 O O . ARG A 1 100 ? 20.767 12.451 5.018 1.00 19.63 369 ARG A O 1
ATOM 719 N N . GLN A 1 101 ? 20.402 14.268 6.323 1.00 20.89 370 GLN A N 1
ATOM 720 C CA . GLN A 1 101 ? 20.731 13.630 7.623 1.00 20.55 370 GLN A CA 1
ATOM 721 C C . GLN A 1 101 ? 19.657 12.603 8.016 1.00 18.00 370 GLN A C 1
ATOM 722 O O . GLN A 1 101 ? 18.494 12.980 8.301 1.00 16.59 370 GLN A O 1
ATOM 728 N N . TYR A 1 102 ? 20.038 11.332 8.081 1.00 16.25 371 TYR A N 1
ATOM 729 C CA . TYR A 1 102 ? 19.155 10.253 8.577 1.00 15.65 371 TYR A CA 1
ATOM 730 C C . TYR A 1 102 ? 19.601 9.911 10.000 1.00 16.46 371 TYR A C 1
ATOM 731 O O . TYR A 1 102 ? 20.799 10.017 10.333 1.00 17.37 371 TYR A O 1
ATOM 740 N N . MET A 1 103 ? 18.645 9.444 10.773 1.00 16.31 372 MET A N 1
ATOM 741 C CA . MET A 1 103 ? 18.869 8.747 12.046 1.00 18.12 372 MET A CA 1
ATOM 742 C C . MET A 1 103 ? 18.625 7.237 11.853 1.00 16.72 372 MET A C 1
ATOM 743 O O . MET A 1 103 ? 17.931 6.823 10.903 1.00 16.76 372 MET A O 1
ATOM 748 N N . LEU A 1 104 ? 19.305 6.443 12.660 1.00 15.48 373 LEU A N 1
ATOM 749 C CA . LEU A 1 104 ? 19.273 4.967 12.595 1.00 14.57 373 LEU A CA 1
ATOM 750 C C . LEU A 1 104 ? 18.655 4.489 13.904 1.00 14.61 373 LEU A C 1
ATOM 751 O O . LEU A 1 104 ? 19.068 4.967 14.979 1.00 15.86 373 LEU A O 1
ATOM 756 N N . ARG A 1 105 ? 17.633 3.660 13.805 1.00 15.30 374 ARG A N 1
ATOM 757 C CA . ARG A 1 105 ? 17.086 3.012 14.998 1.00 15.08 374 ARG A CA 1
ATOM 758 C C . ARG A 1 105 ? 17.196 1.503 14.861 1.00 14.38 374 ARG A C 1
ATOM 759 O O . ARG A 1 105 ? 17.015 0.933 13.741 1.00 13.94 374 ARG A O 1
ATOM 767 N N . ILE A 1 106 ? 17.504 0.862 15.983 1.00 14.18 375 ILE A N 1
ATOM 768 C CA . ILE A 1 106 ? 17.704 -0.605 15.998 1.00 15.18 375 ILE A CA 1
ATOM 769 C C . ILE A 1 106 ? 16.789 -1.204 17.049 1.00 15.35 375 ILE A C 1
ATOM 770 O O . ILE A 1 106 ? 17.053 -0.964 18.231 1.00 15.96 375 ILE A O 1
ATOM 775 N N . GLU A 1 107 ? 15.788 -1.960 16.611 1.00 15.50 376 GLU A N 1
ATOM 776 C CA . GLU A 1 107 ? 14.831 -2.662 17.485 1.00 16.30 376 GLU A CA 1
ATOM 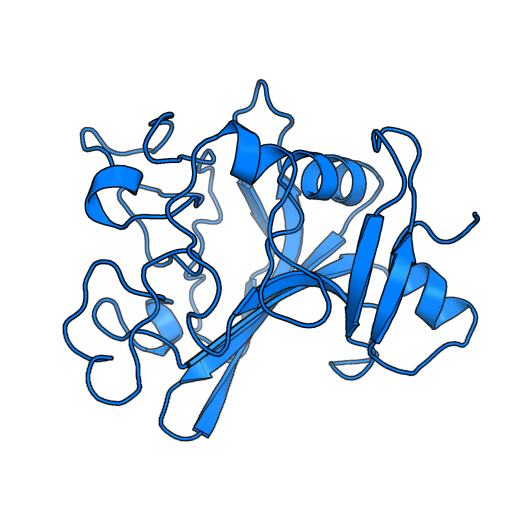777 C C . GLU A 1 107 ? 15.376 -4.065 17.739 1.00 15.48 376 GLU A C 1
ATOM 778 O O . GLU A 1 107 ? 15.611 -4.814 16.763 1.00 16.17 376 GLU A O 1
ATOM 784 N N . LEU A 1 108 ? 15.479 -4.440 19.002 1.00 15.24 377 LEU A N 1
ATOM 785 C CA . LEU A 1 108 ? 16.010 -5.758 19.432 1.00 16.68 377 LEU A CA 1
ATOM 786 C C . LEU A 1 108 ? 15.015 -6.424 20.374 1.00 19.03 377 LEU A C 1
ATOM 787 O O . LEU A 1 108 ? 14.333 -5.712 21.137 1.00 19.57 377 LEU A O 1
ATOM 792 N N . MET A 1 109 ? 14.881 -7.740 20.234 1.00 18.72 378 MET A N 1
ATOM 793 C CA . MET A 1 109 ? 14.139 -8.551 21.213 1.00 22.50 378 MET A CA 1
ATOM 794 C C . MET A 1 109 ? 15.005 -9.753 21.583 1.00 20.43 378 MET A C 1
ATOM 795 O O . MET A 1 109 ? 15.596 -10.388 20.684 1.00 19.38 378 MET A O 1
ATOM 800 N N . ASP A 1 110 ? 15.105 -10.037 22.869 1.00 20.18 379 ASP A N 1
ATOM 801 C CA . ASP A 1 110 ? 15.684 -11.312 23.335 1.00 20.72 379 ASP A CA 1
ATOM 802 C C . ASP A 1 110 ? 14.601 -12.414 23.316 1.00 21.43 379 ASP A C 1
ATOM 803 O O . ASP A 1 110 ? 13.455 -12.161 22.894 1.00 20.73 379 ASP A O 1
ATOM 808 N N . TRP A 1 111 ? 14.943 -13.612 23.788 1.00 21.95 380 TRP A N 1
ATOM 809 C CA . TRP A 1 111 ? 14.044 -14.797 23.753 1.00 22.78 380 TRP A CA 1
ATOM 810 C C . TRP A 1 111 ? 13.168 -14.862 25.013 1.00 24.65 380 TRP A C 1
ATOM 811 O O . TRP A 1 111 ? 12.409 -15.842 25.163 1.00 23.30 380 TRP A O 1
ATOM 822 N N . GLU A 1 112 ? 13.280 -13.882 25.893 1.00 24.83 381 GLU A N 1
ATOM 823 C CA . GLU A 1 112 ? 12.490 -13.818 27.149 1.00 28.62 381 GLU A CA 1
ATOM 824 C C . GLU A 1 112 ? 11.396 -12.762 27.072 1.00 29.50 381 GLU A C 1
ATOM 825 O O . GLU A 1 112 ? 10.770 -12.531 28.108 1.00 34.62 381 GLU A O 1
ATOM 831 N N . GLY A 1 113 ? 11.167 -12.176 25.893 1.00 30.24 382 GLY A N 1
ATOM 832 C CA . GLY A 1 113 ? 10.117 -11.164 25.694 1.00 30.29 382 GLY A CA 1
ATOM 833 C C . GLY A 1 113 ? 10.598 -9.742 25.967 1.00 28.46 382 GLY A C 1
ATOM 834 O O . GLY A 1 113 ? 9.743 -8.825 25.945 1.00 31.16 382 GLY A O 1
ATOM 835 N N . ASN A 1 114 ? 11.895 -9.508 26.186 1.00 24.15 383 ASN A N 1
ATOM 836 C CA . ASN A 1 114 ? 12.390 -8.135 26.470 1.00 24.44 383 ASN A CA 1
ATOM 837 C C . ASN A 1 114 ? 12.693 -7.461 25.138 1.00 24.86 383 ASN A C 1
ATOM 838 O O . ASN A 1 114 ? 13.497 -8.004 24.356 1.00 23.80 383 ASN A O 1
ATOM 843 N N . ARG A 1 115 ? 12.093 -6.305 24.914 1.00 25.73 384 ARG A N 1
ATOM 844 C CA . ARG A 1 115 ? 12.363 -5.442 23.737 1.00 26.74 384 ARG A CA 1
ATOM 845 C C . ARG A 1 115 ? 13.275 -4.318 24.179 1.00 24.91 384 ARG A C 1
ATOM 846 O O . ARG A 1 115 ? 13.036 -3.756 25.255 1.00 26.63 384 ARG A O 1
ATOM 854 N N . ALA A 1 116 ? 14.297 -4.023 23.396 1.00 22.04 385 ALA A N 1
ATOM 855 C CA . ALA A 1 116 ? 15.172 -2.861 23.645 1.00 22.06 385 ALA A CA 1
ATOM 856 C C . ALA A 1 116 ? 15.473 -2.186 22.305 1.00 20.60 385 ALA A C 1
ATOM 857 O O . ALA A 1 116 ? 15.199 -2.791 21.236 1.00 21.64 385 ALA A O 1
ATOM 859 N N . TYR A 1 117 ? 16.008 -0.972 22.337 1.00 17.74 386 TYR A N 1
ATOM 860 C CA . TYR A 1 117 ? 16.364 -0.285 21.076 1.00 18.03 386 TYR A CA 1
ATOM 861 C C . TYR A 1 117 ? 17.603 0.544 21.338 1.00 18.16 386 TYR A C 1
ATOM 862 O O . TYR A 1 117 ? 17.818 1.006 22.472 1.00 18.01 386 TYR A O 1
ATOM 871 N N . SER A 1 118 ? 18.420 0.683 20.291 1.00 18.14 387 SER A N 1
ATOM 872 C CA . SER A 1 118 ? 19.515 1.663 20.195 1.00 17.98 387 SER A CA 1
ATOM 873 C C . SER A 1 118 ? 19.099 2.660 19.127 1.00 17.54 387 SER A C 1
ATOM 874 O O . SER A 1 118 ? 18.461 2.242 18.160 1.00 17.34 387 SER A O 1
ATOM 877 N N . GLN A 1 119 ? 19.430 3.925 19.314 1.00 17.28 388 GLN A N 1
ATOM 878 C CA . GLN A 1 119 ? 19.104 4.946 18.304 1.00 19.12 388 GLN A CA 1
ATOM 879 C C . GLN A 1 119 ? 20.292 5.886 18.153 1.00 19.04 388 GLN A C 1
ATOM 880 O O . GLN A 1 119 ? 20.969 6.171 19.156 1.00 19.86 388 GLN A O 1
ATOM 886 N N . TYR A 1 120 ? 20.552 6.301 16.924 1.00 16.77 389 TYR A N 1
ATOM 887 C CA . TYR A 1 120 ? 21.655 7.217 16.565 1.00 17.25 389 TYR A CA 1
ATOM 888 C C . TYR A 1 120 ? 21.088 8.444 15.850 1.00 19.34 389 TYR A C 1
ATOM 889 O O . TYR A 1 120 ? 20.372 8.289 14.827 1.00 16.77 389 TYR A O 1
ATOM 898 N N . ASP A 1 121 ? 21.415 9.639 16.334 1.00 19.28 390 ASP A N 1
ATOM 899 C CA . ASP A 1 121 ? 20.870 10.881 15.725 1.00 21.76 390 ASP A CA 1
ATOM 900 C C . ASP A 1 121 ? 21.365 11.011 14.288 1.00 22.29 390 ASP A C 1
ATOM 901 O O . ASP A 1 121 ? 20.594 11.482 13.411 1.00 26.14 390 ASP A O 1
ATOM 906 N N . ARG A 1 122 ? 22.618 10.651 14.048 1.00 21.43 391 ARG A N 1
ATOM 907 C CA . ARG A 1 122 ? 23.234 10.773 12.712 1.00 22.90 391 ARG A CA 1
ATOM 908 C C . ARG A 1 122 ? 23.770 9.407 12.296 1.00 20.65 391 ARG A C 1
ATOM 909 O O . ARG A 1 122 ? 24.557 8.775 13.058 1.00 20.20 391 ARG A O 1
ATOM 917 N N . PHE A 1 123 ? 23.393 8.991 11.096 1.00 17.30 392 PHE A N 1
ATOM 918 C CA . PHE A 1 123 ? 23.841 7.734 10.463 1.00 15.81 392 PHE A CA 1
ATOM 919 C C . PHE A 1 123 ? 24.094 7.983 9.000 1.00 16.11 392 PHE A C 1
ATOM 920 O O . PHE A 1 123 ? 23.187 8.418 8.316 1.00 15.84 392 PHE A O 1
ATOM 928 N N . HIS A 1 124 ? 25.286 7.672 8.513 1.00 17.05 393 HIS A N 1
ATOM 929 C CA . HIS A 1 124 ? 25.420 7.434 7.068 1.00 17.87 393 HIS A CA 1
ATOM 930 C C . HIS A 1 124 ? 26.539 6.441 6.847 1.00 16.04 393 HIS A C 1
ATOM 931 O O . HIS A 1 124 ? 27.251 6.088 7.807 1.00 14.70 393 HIS A O 1
ATOM 938 N N . ILE A 1 125 ? 26.665 6.013 5.608 1.00 16.11 394 ILE A N 1
ATOM 939 C CA . ILE A 1 125 ? 27.800 5.155 5.199 1.00 16.22 394 ILE A CA 1
ATOM 940 C C . ILE A 1 125 ? 28.498 5.790 4.019 1.00 17.22 394 ILE A C 1
ATOM 941 O O . ILE A 1 125 ? 27.858 6.568 3.261 1.00 18.67 394 ILE A O 1
ATOM 946 N N . GLY A 1 126 ? 29.755 5.413 3.858 1.00 17.64 395 GLY A N 1
ATOM 947 C CA . GLY A 1 126 ? 30.546 5.765 2.673 1.00 17.59 395 GLY A CA 1
ATOM 948 C C . GLY A 1 126 ? 30.049 5.078 1.420 1.00 19.23 395 GLY A C 1
ATOM 949 O O . GLY A 1 126 ? 29.212 4.160 1.504 1.00 18.24 395 GLY A O 1
ATOM 950 N N . ASN A 1 127 ? 30.577 5.493 0.260 1.00 20.67 396 ASN A N 1
ATOM 951 C CA . ASN A 1 127 ? 30.323 4.784 -1.011 1.00 20.96 396 ASN A CA 1
ATOM 952 C C . ASN A 1 127 ? 31.127 3.478 -1.006 1.00 18.97 396 ASN A C 1
ATOM 953 O O . ASN A 1 127 ? 31.778 3.166 0.013 1.00 19.69 396 ASN A O 1
ATOM 958 N N . GLU A 1 128 ? 31.038 2.732 -2.102 1.00 20.43 397 GLU A N 1
ATOM 959 C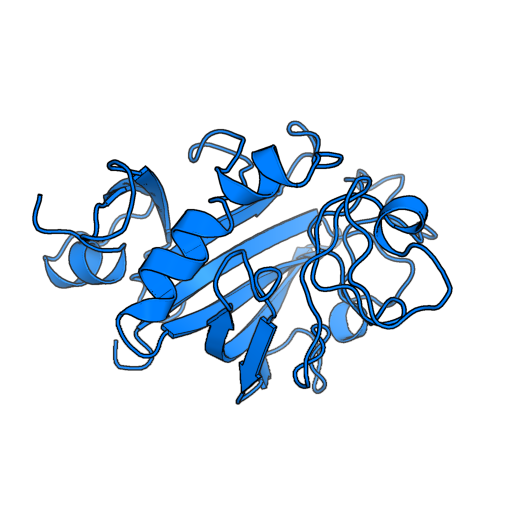 CA . GLU A 1 128 ? 31.588 1.369 -2.229 1.00 20.44 397 GLU A CA 1
ATOM 960 C C . GLU A 1 128 ? 33.106 1.467 -2.171 1.00 21.01 397 GLU A C 1
ATOM 961 O O . GLU A 1 128 ? 33.683 0.648 -1.491 1.00 21.17 397 GLU A O 1
ATOM 967 N N . LYS A 1 129 ? 33.711 2.495 -2.771 1.00 24.30 398 LYS A N 1
ATOM 968 C CA . LYS A 1 129 ? 35.189 2.645 -2.768 1.00 24.96 398 LYS A CA 1
ATOM 969 C C . LYS A 1 129 ? 35.649 3.067 -1.369 1.00 24.39 398 LYS A C 1
ATOM 970 O O . LYS A 1 129 ? 36.810 2.818 -1.090 1.00 23.09 398 LYS A O 1
ATOM 976 N N . GLN A 1 130 ? 34.753 3.532 -0.484 1.00 21.30 399 GLN A N 1
ATOM 977 C CA . GLN A 1 130 ? 35.054 3.773 0.952 1.00 23.07 399 GLN A CA 1
ATOM 978 C C . GLN A 1 130 ? 34.602 2.563 1.786 1.00 20.83 399 GLN A C 1
ATOM 979 O O . GLN A 1 130 ? 34.428 2.719 2.986 1.00 20.59 399 GLN A O 1
ATOM 985 N N . ASN A 1 131 ? 34.398 1.408 1.141 1.00 18.33 400 ASN A N 1
ATOM 986 C CA . ASN A 1 131 ? 34.003 0.130 1.780 1.00 17.57 400 ASN A CA 1
ATOM 987 C C . ASN A 1 131 ? 32.740 0.355 2.596 1.00 16.99 400 ASN A C 1
ATOM 988 O O . ASN A 1 131 ? 32.588 -0.342 3.602 1.00 14.72 400 ASN A O 1
ATOM 993 N N . TYR A 1 132 ? 31.831 1.228 2.152 1.00 15.86 401 TYR A N 1
ATOM 994 C CA . TYR A 1 132 ? 30.547 1.474 2.878 1.00 16.19 401 TYR A CA 1
ATOM 995 C C . TYR A 1 132 ? 30.820 1.742 4.368 1.00 16.39 401 TYR A C 1
ATOM 996 O O . TYR A 1 132 ? 30.022 1.350 5.263 1.00 15.20 401 TYR A O 1
ATOM 1005 N N . ARG A 1 133 ? 31.885 2.497 4.642 1.00 17.93 402 ARG A N 1
ATOM 1006 C CA . ARG A 1 133 ? 32.376 2.766 6.015 1.00 18.75 402 ARG A CA 1
ATOM 1007 C C . ARG A 1 133 ? 31.241 3.383 6.849 1.00 17.96 402 ARG A C 1
ATOM 1008 O O . ARG A 1 133 ? 30.489 4.248 6.343 1.00 17.13 402 ARG A O 1
ATOM 1016 N N . LEU A 1 134 ? 31.139 2.986 8.110 1.00 17.18 403 LEU A N 1
ATOM 1017 C CA . LEU A 1 134 ? 30.048 3.421 9.008 1.00 17.11 403 LEU A CA 1
ATOM 1018 C C . LEU A 1 134 ? 30.410 4.762 9.660 1.00 18.91 403 LEU A C 1
ATOM 1019 O O . LEU A 1 134 ? 31.521 4.892 10.208 1.00 20.02 403 LEU A O 1
ATOM 1024 N N . TYR A 1 135 ? 29.473 5.703 9.659 1.00 17.33 404 TYR A N 1
ATOM 1025 C CA . TYR A 1 135 ? 29.558 6.997 10.385 1.00 20.49 404 TYR A CA 1
ATOM 1026 C C . TYR A 1 135 ? 28.334 7.092 11.277 1.00 19.81 404 TYR A C 1
ATOM 1027 O O . TYR A 1 135 ? 27.209 7.026 10.750 1.00 18.07 404 TYR A O 1
ATOM 1036 N N . LEU A 1 136 ? 28.550 7.193 12.588 1.00 19.40 405 LEU A N 1
ATOM 1037 C CA . LEU A 1 136 ? 27.482 7.209 13.623 1.00 20.58 405 LEU A CA 1
ATOM 1038 C C . LEU A 1 136 ? 27.781 8.292 14.672 1.00 23.10 405 LEU A C 1
ATOM 1039 O O . LEU A 1 136 ? 28.925 8.374 15.115 1.00 24.13 405 LEU A O 1
ATOM 1044 N N . LYS A 1 137 ? 26.758 9.033 15.093 1.00 24.52 406 LYS A N 1
ATOM 1045 C CA . LYS A 1 137 ? 26.858 10.062 16.157 1.00 27.39 406 LYS A CA 1
ATOM 1046 C C . LYS A 1 137 ? 25.548 10.056 16.942 1.00 24.98 406 LYS A C 1
ATOM 1047 O O . LYS A 1 137 ? 24.467 9.884 16.318 1.00 23.98 406 LYS A O 1
ATOM 1053 N N . GLY A 1 138 ? 25.627 10.254 18.257 1.00 23.19 407 GLY A N 1
ATOM 1054 C CA . GLY A 1 138 ? 24.438 10.530 19.081 1.00 20.69 407 GLY A CA 1
ATOM 1055 C C . GLY A 1 138 ? 23.666 9.279 19.438 1.00 20.53 407 GLY A C 1
ATOM 1056 O O . GLY A 1 138 ? 22.458 9.211 19.138 1.00 17.38 407 GLY A O 1
ATOM 1057 N N . HIS A 1 139 ? 24.297 8.354 20.164 1.00 20.42 408 HIS A N 1
ATOM 1058 C CA . HIS A 1 139 ? 23.661 7.087 20.619 1.00 22.05 408 HIS A CA 1
ATOM 1059 C C . HIS A 1 139 ? 22.794 7.295 21.875 1.00 21.51 408 HIS A C 1
ATOM 1060 O O . HIS A 1 139 ? 23.270 7.899 22.832 1.00 21.89 408 HIS A O 1
ATOM 1067 N N . THR A 1 140 ? 21.579 6.760 21.875 1.00 21.38 409 THR A N 1
ATOM 1068 C CA . THR A 1 140 ? 20.682 6.689 23.056 1.00 23.36 409 THR A CA 1
ATOM 1069 C C . THR A 1 140 ? 19.926 5.366 22.973 1.00 23.66 409 THR A C 1
ATOM 1070 O O . THR A 1 140 ? 20.021 4.706 21.923 1.00 21.95 409 THR A O 1
ATOM 1074 N N . GLY A 1 141 ? 19.171 5.018 24.014 1.00 22.46 410 GLY A N 1
ATOM 1075 C CA . GLY A 1 141 ? 18.256 3.863 23.991 1.00 22.23 410 GLY A CA 1
ATOM 1076 C C . GLY A 1 141 ? 18.296 3.004 25.242 1.00 22.57 410 GLY A C 1
ATOM 1077 O O . GLY A 1 141 ? 19.062 3.292 26.203 1.00 21.73 410 GLY A O 1
ATOM 1078 N N . THR A 1 142 ? 17.563 1.906 25.172 1.00 21.82 411 THR A N 1
ATOM 1079 C CA . THR A 1 142 ? 17.362 0.942 26.273 1.00 22.46 411 THR A CA 1
ATOM 1080 C C . THR A 1 142 ? 18.186 -0.325 26.023 1.00 22.04 411 THR A C 1
ATOM 1081 O O . THR A 1 142 ? 18.047 -1.273 26.787 1.00 21.90 411 THR A O 1
ATOM 1085 N N . ALA A 1 143 ? 18.996 -0.354 24.970 1.00 19.92 412 ALA A N 1
ATOM 1086 C CA . ALA A 1 143 ? 19.804 -1.534 24.581 1.00 20.50 412 ALA A CA 1
ATOM 1087 C C . ALA A 1 143 ? 21.251 -1.314 25.018 1.00 22.17 412 ALA A C 1
ATOM 1088 O O . ALA A 1 143 ? 22.154 -1.744 24.270 1.00 23.41 412 ALA A O 1
ATOM 1090 N N . GLY A 1 144 ? 21.464 -0.626 26.156 1.00 23.84 413 GLY A N 1
ATOM 1091 C CA . GLY A 1 144 ? 22.798 -0.323 26.709 1.00 24.08 413 GLY A CA 1
ATOM 1092 C C . GLY A 1 144 ? 23.115 1.164 26.687 1.00 26.81 413 GLY A C 1
ATOM 1093 O O . GLY A 1 144 ? 22.681 1.845 25.749 1.00 22.59 413 GLY A O 1
ATOM 1094 N N . LYS A 1 145 ? 23.844 1.667 27.690 1.00 25.17 414 LYS A N 1
ATOM 1095 C CA . LYS A 1 145 ? 24.304 3.078 27.721 1.00 28.54 414 LYS A CA 1
ATOM 1096 C C . LYS A 1 145 ? 25.313 3.281 26.587 1.00 25.85 414 LYS A C 1
ATOM 1097 O O . LYS A 1 145 ? 25.234 4.285 25.883 1.00 31.44 414 LYS A O 1
ATOM 1103 N N . GLN A 1 146 ? 26.200 2.327 26.386 1.00 23.80 415 GLN A N 1
ATOM 1104 C CA . GLN A 1 146 ? 27.234 2.418 25.326 1.00 24.22 415 GLN A CA 1
ATOM 1105 C C . GLN A 1 146 ? 26.691 1.817 24.025 1.00 18.46 415 GLN A C 1
ATOM 1106 O O . GLN A 1 146 ? 25.842 0.938 24.071 1.00 17.91 415 GLN A O 1
ATOM 1112 N N . SER A 1 147 ? 27.203 2.300 22.898 1.00 18.46 416 SER A N 1
ATOM 1113 C CA . SER A 1 147 ? 26.844 1.822 21.540 1.00 18.32 416 SER A CA 1
ATOM 1114 C C . SER A 1 147 ? 27.522 0.482 21.258 1.00 16.64 416 SER A C 1
ATOM 1115 O O . SER A 1 147 ? 28.756 0.439 21.230 1.00 15.44 416 SER A O 1
ATOM 1118 N N . SER A 1 148 ? 26.732 -0.518 20.918 1.00 16.74 417 SER A N 1
ATOM 1119 C CA . SER A 1 148 ? 27.220 -1.850 20.479 1.00 17.35 417 SER A CA 1
ATOM 1120 C C . SER A 1 148 ? 27.754 -1.780 19.043 1.00 17.72 417 SER A C 1
ATOM 1121 O O . SER A 1 148 ? 28.456 -2.732 18.634 1.00 16.00 417 SER A O 1
ATOM 1124 N N . LEU A 1 149 ? 27.445 -0.709 18.293 1.00 17.98 418 LEU A N 1
ATOM 1125 C CA . LEU A 1 149 ? 28.117 -0.394 17.001 1.00 18.98 418 LEU A CA 1
ATOM 1126 C C . LEU A 1 149 ? 29.256 0.595 17.245 1.00 20.19 418 LEU A C 1
ATOM 1127 O O . LEU A 1 149 ? 29.009 1.615 17.925 1.00 18.35 418 LEU A O 1
ATOM 1132 N N . ILE A 1 150 ? 30.466 0.307 16.754 1.00 19.70 419 ILE A N 1
ATOM 1133 C CA . ILE A 1 150 ? 31.582 1.274 16.874 1.00 23.97 419 ILE A CA 1
ATOM 1134 C C . ILE A 1 150 ? 31.178 2.564 16.130 1.00 26.68 419 ILE A C 1
ATOM 1135 O O . ILE A 1 150 ? 30.749 2.490 14.943 1.00 22.55 419 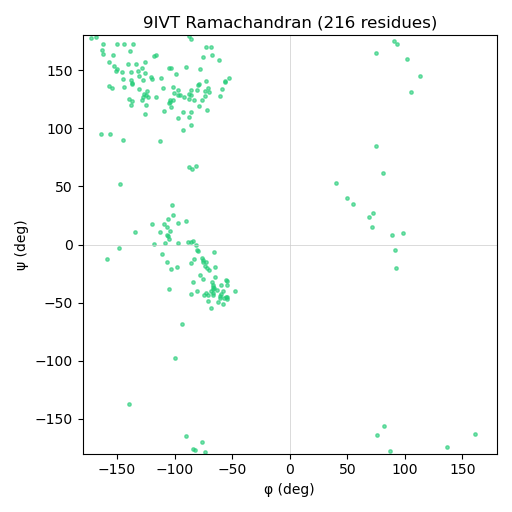ILE A O 1
ATOM 1140 N N . LEU A 1 151 ? 31.291 3.707 16.806 1.00 26.81 420 LEU A N 1
ATOM 1141 C CA . LEU A 1 151 ? 30.872 5.037 16.284 1.00 31.63 420 LEU A CA 1
ATOM 1142 C C . LEU A 1 151 ? 31.970 5.558 15.353 1.00 41.35 420 LEU A C 1
ATOM 1143 O O . LEU A 1 151 ? 31.609 6.082 14.233 1.00 42.75 420 LEU A O 1
ATOM 1148 N N . HIS A 1 152 ? 33.211 5.305 15.805 1.00 45.71 421 HIS A N 1
ATOM 1149 C CA . HIS A 1 152 ? 34.543 5.763 15.320 1.00 51.78 421 HIS A CA 1
ATOM 1150 C C . HIS A 1 152 ? 35.115 4.835 14.232 1.00 40.81 421 HIS A C 1
ATOM 1151 O O . HIS A 1 152 ? 36.153 4.211 14.474 1.00 51.57 421 HIS A O 1
ATOM 1158 N N . GLY A 1 153 ? 34.505 4.781 13.059 1.00 34.59 422 GLY A N 1
ATOM 1159 C CA . GLY A 1 153 ? 35.235 4.391 11.836 1.00 31.01 422 GLY A CA 1
ATOM 1160 C C . GLY A 1 153 ? 35.530 2.893 11.742 1.00 30.82 422 GLY A C 1
ATOM 1161 O O . GLY A 1 153 ? 36.636 2.471 12.065 1.00 36.59 422 GLY A O 1
ATOM 1162 N N . ALA A 1 154 ? 34.566 2.134 11.237 1.00 24.32 423 ALA A N 1
ATOM 1163 C CA . ALA A 1 154 ?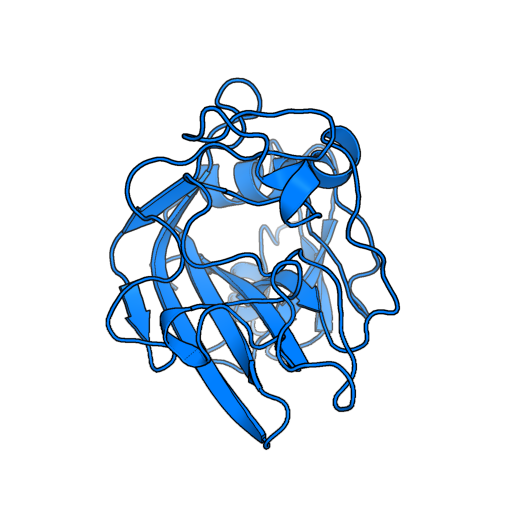 34.694 0.728 10.812 1.00 20.70 423 ALA A CA 1
ATOM 1164 C C . ALA A 1 154 ? 34.174 0.597 9.373 1.00 18.84 423 ALA A C 1
ATOM 1165 O O . ALA A 1 154 ? 33.039 0.988 9.107 1.00 18.11 423 ALA A O 1
ATOM 1167 N N . ASP A 1 155 ? 34.975 0.023 8.475 1.00 19.19 424 ASP A N 1
ATOM 1168 C CA . ASP A 1 155 ? 34.523 -0.357 7.115 1.00 18.55 424 ASP A CA 1
ATOM 1169 C C . ASP A 1 155 ? 33.514 -1.509 7.224 1.00 17.00 424 ASP A C 1
ATOM 1170 O O . ASP A 1 155 ? 33.390 -2.166 8.289 1.00 17.31 424 ASP A O 1
ATOM 1175 N N . PHE A 1 156 ? 32.768 -1.736 6.160 1.00 15.29 425 PHE A N 1
ATOM 1176 C CA . PHE A 1 156 ? 31.974 -2.981 6.011 1.00 15.18 425 PHE A CA 1
ATOM 1177 C C . PHE A 1 156 ? 32.917 -4.111 5.558 1.00 15.46 425 PHE A C 1
ATOM 1178 O O . PHE A 1 156 ? 33.789 -3.909 4.686 1.00 15.59 425 PHE A O 1
ATOM 1186 N N . SER A 1 157 ? 32.733 -5.295 6.141 1.00 15.39 426 SER A N 1
ATOM 1187 C CA . SER A 1 157 ? 33.446 -6.535 5.763 1.00 16.02 426 SER A CA 1
ATOM 1188 C C . SER A 1 157 ? 32.447 -7.660 5.522 1.00 16.29 426 SER A C 1
ATOM 1189 O O . SER A 1 157 ? 31.425 -7.750 6.249 1.00 16.87 426 SER A O 1
ATOM 1192 N N . THR A 1 158 ? 32.845 -8.585 4.652 1.00 16.85 427 THR A N 1
ATOM 1193 C CA . THR A 1 158 ? 32.123 -9.842 4.347 1.00 15.93 427 THR A CA 1
ATOM 1194 C C . THR A 1 158 ? 33.160 -10.961 4.297 1.00 16.26 427 THR A C 1
ATOM 1195 O O . THR A 1 158 ? 34.369 -10.653 4.292 1.00 15.86 427 THR A O 1
ATOM 1199 N N . LYS A 1 159 ? 32.697 -12.189 4.189 1.00 17.52 428 LYS A N 1
ATOM 1200 C CA . LYS A 1 159 ? 33.576 -13.384 4.103 1.00 19.01 428 LYS A CA 1
ATOM 1201 C C . LYS A 1 159 ? 34.561 -13.208 2.946 1.00 19.42 428 LYS A C 1
ATOM 1202 O O . LYS A 1 159 ? 35.687 -13.692 3.084 1.00 18.55 428 LYS A O 1
ATOM 1208 N N . ASP A 1 160 ? 34.199 -12.495 1.874 1.00 18.65 429 ASP A N 1
ATOM 1209 C CA . ASP A 1 160 ? 35.100 -12.318 0.692 1.00 19.97 429 ASP A CA 1
ATOM 1210 C C . ASP A 1 160 ? 35.691 -10.902 0.626 1.00 19.40 429 ASP A C 1
ATOM 1211 O O . ASP A 1 160 ? 36.251 -10.535 -0.410 1.00 20.25 429 ASP A O 1
ATOM 1216 N N . ALA A 1 161 ? 35.631 -10.113 1.700 1.00 18.46 430 ALA A N 1
ATOM 1217 C CA . ALA A 1 161 ? 36.217 -8.753 1.700 1.00 18.20 430 ALA A CA 1
ATOM 1218 C C . ALA A 1 161 ? 36.525 -8.354 3.136 1.00 17.72 430 ALA A C 1
ATOM 1219 O O . ALA A 1 161 ? 35.576 -7.914 3.848 1.00 18.85 430 ALA A O 1
ATOM 1221 N N . ASP A 1 162 ? 37.766 -8.582 3.556 1.00 17.30 431 ASP A N 1
ATOM 1222 C CA . ASP A 1 162 ? 38.208 -8.277 4.935 1.00 17.65 431 ASP A CA 1
ATOM 1223 C C . ASP A 1 162 ? 38.643 -6.809 4.964 1.00 16.60 431 ASP A C 1
ATOM 1224 O O . ASP A 1 162 ? 39.763 -6.510 4.494 1.00 15.33 431 ASP A O 1
ATOM 1229 N N . ASN A 1 163 ? 37.804 -5.922 5.506 1.00 15.57 432 ASN A N 1
ATOM 1230 C CA . ASN A 1 163 ? 38.096 -4.468 5.584 1.00 16.02 432 ASN A CA 1
ATOM 1231 C C . ASN A 1 163 ? 38.113 -4.008 7.037 1.00 16.29 432 ASN A C 1
ATOM 1232 O O . ASN A 1 163 ? 38.005 -2.795 7.310 1.00 16.42 432 ASN A O 1
ATOM 1237 N N . ASP A 1 164 ? 38.243 -4.952 7.953 1.00 15.59 433 ASP A N 1
ATOM 1238 C CA . ASP A 1 164 ? 38.001 -4.676 9.386 1.00 16.02 433 ASP A CA 1
ATOM 1239 C C . ASP A 1 164 ? 39.261 -4.040 10.027 1.00 16.48 433 ASP A C 1
ATOM 1240 O O . ASP A 1 164 ? 40.268 -3.814 9.354 1.00 15.51 433 ASP A O 1
ATOM 1245 N N . ASN A 1 165 ? 39.216 -3.795 11.321 1.00 17.72 434 ASN A N 1
ATOM 1246 C CA . ASN A 1 165 ? 40.298 -3.136 12.087 1.00 18.39 434 ASN A CA 1
ATOM 1247 C C . ASN A 1 165 ? 41.082 -4.204 12.840 1.00 20.14 434 ASN A C 1
ATOM 1248 O O . ASN A 1 165 ? 41.726 -3.848 13.837 1.00 19.26 434 ASN A O 1
ATOM 1253 N N . CYS A 1 166 ? 41.070 -5.446 12.343 1.00 18.74 435 CYS A N 1
ATOM 1254 C CA . CYS A 1 166 ? 41.655 -6.627 13.022 1.00 19.52 435 CYS A CA 1
ATOM 1255 C C . CYS A 1 166 ? 42.741 -7.246 12.136 1.00 22.98 435 CYS A C 1
ATOM 1256 O O . CYS A 1 166 ? 42.575 -7.248 10.939 1.00 17.55 435 CYS A O 1
ATOM 1259 N N . MET A 1 167 ? 43.824 -7.761 12.708 1.00 23.56 436 MET A N 1
ATOM 1260 C CA . MET A 1 167 ? 44.774 -8.604 11.939 1.00 27.70 436 MET A CA 1
ATOM 1261 C C . MET A 1 167 ? 44.047 -9.890 11.524 1.00 24.59 436 MET A C 1
ATOM 1262 O O . MET A 1 167 ? 44.497 -10.561 10.595 1.00 26.93 436 MET A O 1
ATOM 1267 N N . CYS A 1 168 ? 42.949 -10.203 12.203 1.00 22.96 437 CYS A N 1
ATOM 1268 C CA . CYS A 1 168 ? 42.102 -11.390 12.001 1.00 20.16 437 CYS A CA 1
ATOM 1269 C C . CYS A 1 168 ? 41.076 -11.106 10.900 1.00 20.11 437 CYS A C 1
ATOM 1270 O O . CYS A 1 168 ? 41.056 -10.011 10.414 1.00 17.48 437 CYS A O 1
ATOM 1273 N N . LYS A 1 169 ? 40.251 -12.078 10.530 1.00 19.71 438 LYS A N 1
ATOM 1274 C CA . LYS A 1 169 ? 39.169 -11.902 9.527 1.00 18.71 438 LYS A CA 1
ATOM 1275 C C . LYS A 1 169 ? 37.846 -12.048 10.274 1.00 17.08 438 LYS A C 1
ATOM 1276 O O . LYS A 1 169 ? 37.333 -13.168 10.428 1.00 16.68 438 LYS A O 1
ATOM 1282 N N . CYS A 1 170 ? 37.341 -10.944 10.787 1.00 15.85 439 CYS A N 1
ATOM 1283 C CA . CYS A 1 170 ? 36.122 -10.928 11.630 1.00 16.31 439 CYS A CA 1
ATOM 1284 C C . CYS A 1 170 ? 34.944 -11.605 10.922 1.00 15.82 439 CYS A C 1
ATOM 1285 O O . CYS A 1 170 ? 34.206 -12.379 11.588 1.00 16.40 439 CYS A O 1
ATOM 1288 N N . ALA A 1 171 ? 34.722 -11.316 9.645 1.00 16.34 440 ALA A N 1
ATOM 1289 C CA . ALA A 1 171 ? 33.592 -11.890 8.883 1.00 16.96 440 ALA A CA 1
ATOM 1290 C C . ALA A 1 171 ? 33.700 -13.416 8.875 1.00 18.17 440 ALA A C 1
ATOM 1291 O O . ALA A 1 171 ? 32.664 -14.075 9.071 1.00 18.40 440 ALA A O 1
ATOM 1293 N N . LEU A 1 172 ? 34.898 -13.984 8.684 1.00 18.99 441 LEU A N 1
ATOM 1294 C CA . LEU A 1 172 ? 35.041 -15.460 8.705 1.00 22.49 441 LEU A CA 1
ATOM 1295 C C . LEU A 1 172 ? 34.774 -16.006 10.099 1.00 22.64 441 LEU A C 1
ATOM 1296 O O . LEU A 1 172 ? 34.242 -17.132 10.206 1.00 23.65 441 LEU A O 1
ATOM 1301 N N . MET A 1 173 ? 35.185 -15.285 11.132 1.00 21.12 442 MET A N 1
ATOM 1302 C CA . MET A 1 173 ? 35.023 -15.790 12.512 1.00 20.92 442 MET A CA 1
ATOM 1303 C C . MET A 1 173 ? 33.544 -15.676 12.917 1.00 19.81 442 MET A C 1
ATOM 1304 O O . MET A 1 173 ? 33.053 -16.588 13.559 1.00 21.07 442 MET A O 1
ATOM 1309 N N . LEU A 1 174 ? 32.873 -14.563 12.604 1.00 19.00 443 LEU A N 1
ATOM 1310 C CA . LEU A 1 174 ? 31.549 -14.218 13.184 1.00 18.50 443 LEU A CA 1
ATOM 1311 C C . LEU A 1 174 ? 30.419 -14.488 12.189 1.00 16.59 443 LEU A C 1
ATOM 1312 O O . LEU A 1 174 ? 29.270 -14.622 12.655 1.00 16.68 443 LEU A O 1
ATOM 1317 N N . THR A 1 175 ? 30.733 -14.551 10.896 1.00 15.73 444 THR A N 1
ATOM 1318 C CA . THR A 1 175 ? 29.793 -14.745 9.744 1.00 15.77 444 THR A CA 1
ATOM 1319 C C . THR A 1 175 ? 29.000 -13.463 9.448 1.00 14.78 444 THR A C 1
ATOM 1320 O O . THR A 1 175 ? 28.949 -12.539 10.300 1.00 13.16 444 THR A O 1
ATOM 1324 N N . GLY A 1 176 ? 28.393 -13.437 8.262 1.00 14.80 445 GLY A N 1
ATOM 1325 C CA . GLY A 1 176 ? 27.592 -12.320 7.748 1.00 14.97 445 GLY A CA 1
ATOM 1326 C C . GLY A 1 176 ? 28.451 -11.173 7.273 1.00 14.15 445 GLY A C 1
ATOM 1327 O O . GLY A 1 176 ? 29.625 -11.355 6.952 1.00 15.42 445 GLY A O 1
ATOM 1328 N N . GLY A 1 177 ? 27.803 -10.045 7.128 1.00 13.86 446 GLY A N 1
ATOM 1329 C CA . GLY A 1 177 ? 28.378 -8.773 6.681 1.00 13.88 446 GLY A CA 1
ATOM 1330 C C . GLY A 1 177 ? 28.038 -7.728 7.700 1.00 13.18 446 GLY A C 1
ATOM 1331 O O . GLY A 1 177 ? 26.863 -7.661 8.138 1.00 13.59 446 GLY A O 1
ATOM 1332 N N . TRP A 1 178 ? 29.052 -7.003 8.138 1.00 12.46 447 TRP A N 1
ATOM 1333 C CA . TRP A 1 178 ? 28.920 -6.057 9.256 1.00 12.54 447 TRP A CA 1
ATOM 1334 C C . TRP A 1 178 ? 30.084 -5.079 9.245 1.00 13.52 447 TRP A C 1
ATOM 1335 O O . TRP A 1 178 ? 31.162 -5.332 8.578 1.00 13.78 447 TRP A O 1
ATOM 1346 N N . TRP A 1 179 ? 29.887 -4.009 9.991 1.00 14.20 448 TRP A N 1
ATOM 1347 C CA . TRP A 1 179 ? 30.956 -3.044 10.326 1.00 14.42 448 TRP A CA 1
ATOM 1348 C C . TRP A 1 179 ? 31.784 -3.574 11.492 1.00 14.98 448 TRP A C 1
ATOM 1349 O O . TRP A 1 179 ? 31.716 -3.035 12.621 1.00 14.41 448 TRP A O 1
ATOM 1360 N N . PHE A 1 180 ? 32.514 -4.652 11.227 1.00 16.38 449 PHE A N 1
ATOM 1361 C CA . PHE A 1 180 ? 33.339 -5.313 12.265 1.00 16.58 449 PHE A CA 1
ATOM 1362 C C . PHE A 1 180 ? 34.548 -4.425 12.542 1.00 16.83 449 PHE A C 1
ATOM 1363 O O . PHE A 1 180 ? 35.193 -3.878 11.594 1.00 16.51 449 PHE A O 1
ATOM 1371 N N . ASP A 1 181 ? 34.888 -4.365 13.820 1.00 16.15 450 ASP A N 1
ATOM 1372 C CA . ASP A 1 181 ? 36.033 -3.612 14.359 1.00 16.89 450 ASP A CA 1
ATOM 1373 C C . ASP A 1 181 ? 37.169 -4.626 14.583 1.00 16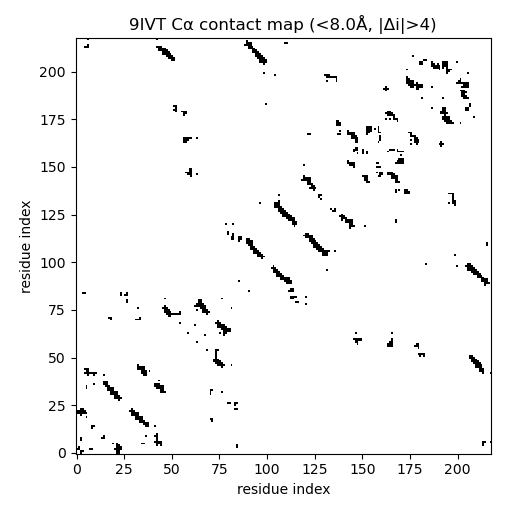.82 450 ASP A C 1
ATOM 1374 O O . ASP A 1 181 ? 37.836 -5.034 13.580 1.00 16.47 450 ASP A O 1
ATOM 1379 N N . ALA A 1 182 ? 37.342 -5.120 15.810 1.00 16.38 451 ALA A N 1
ATOM 1380 C CA . ALA A 1 182 ? 38.318 -6.203 16.065 1.00 16.31 451 ALA A CA 1
ATOM 1381 C C . ALA A 1 182 ? 37.873 -7.142 17.183 1.00 17.72 451 ALA A C 1
ATOM 1382 O O . ALA A 1 182 ? 38.652 -7.366 18.100 1.00 17.08 451 ALA A O 1
ATOM 1384 N N . CYS A 1 183 ? 36.642 -7.704 17.127 1.00 17.63 452 CYS A N 1
ATOM 1385 C CA . CYS A 1 183 ? 35.667 -7.565 16.055 1.00 16.63 452 CYS A CA 1
ATOM 1386 C C . CYS A 1 183 ? 34.456 -6.693 16.448 1.00 17.12 452 CYS A C 1
ATOM 1387 O O . CYS A 1 183 ? 33.581 -6.488 15.588 1.00 14.83 452 CYS A O 1
ATOM 1390 N N . GLY A 1 184 ? 34.436 -6.145 17.666 1.00 15.58 453 GLY A N 1
ATOM 1391 C CA . GLY A 1 184 ? 33.520 -5.086 18.101 1.00 15.38 453 GLY A CA 1
ATOM 1392 C C . GLY A 1 184 ? 32.292 -5.682 18.764 1.00 15.71 453 GLY A C 1
ATOM 1393 O O . GLY A 1 184 ? 32.171 -6.892 18.855 1.00 15.33 453 GLY A O 1
ATOM 1394 N N . PRO A 1 185 ? 31.428 -4.832 19.358 1.00 15.74 454 PRO A N 1
ATOM 1395 C CA . PRO A 1 185 ? 30.373 -5.302 20.254 1.00 15.33 454 PRO A CA 1
ATOM 1396 C C . PRO A 1 185 ? 29.037 -5.637 19.587 1.00 15.27 454 PRO A C 1
ATOM 1397 O O . PRO A 1 185 ? 28.051 -5.690 20.288 1.00 15.09 454 PRO A O 1
ATOM 1401 N N . SER A 1 186 ? 29.024 -5.876 18.271 1.00 14.84 455 SER A N 1
ATOM 1402 C CA . SER A 1 186 ? 27.768 -6.192 17.537 1.00 14.62 455 SER A CA 1
ATOM 1403 C C . SER A 1 186 ? 28.022 -7.044 16.299 1.00 14.70 455 SER A C 1
ATOM 1404 O O . SER A 1 186 ? 29.117 -6.994 15.678 1.00 13.77 455 SER A O 1
ATOM 1407 N N . ASN A 1 187 ? 26.982 -7.782 15.963 1.00 14.74 456 ASN A N 1
ATOM 1408 C CA . ASN A 1 187 ? 26.798 -8.352 14.612 1.00 14.16 456 ASN A CA 1
ATOM 1409 C C . ASN A 1 187 ? 25.336 -8.776 14.503 1.00 13.33 456 ASN A C 1
ATOM 1410 O O . ASN A 1 187 ? 25.042 -9.894 14.887 1.00 11.99 456 ASN A O 1
ATOM 1415 N N . LEU A 1 188 ? 24.447 -7.944 13.962 1.00 12.30 457 LEU A N 1
ATOM 1416 C CA . LEU A 1 188 ? 23.028 -8.393 13.812 1.00 13.34 457 LEU A CA 1
ATOM 1417 C C . LEU A 1 188 ? 22.871 -9.266 12.542 1.00 13.56 457 LEU A C 1
ATOM 1418 O O . LEU A 1 188 ? 21.775 -9.780 12.307 1.00 15.49 457 LEU A O 1
ATOM 1423 N N . ASN A 1 189 ? 23.952 -9.491 11.776 1.00 13.97 458 ASN A N 1
ATOM 1424 C CA . ASN A 1 189 ? 23.945 -10.269 10.519 1.00 13.77 458 ASN A CA 1
ATOM 1425 C C . ASN A 1 189 ? 24.678 -11.602 10.740 1.00 14.99 458 ASN A C 1
ATOM 1426 O O . ASN A 1 189 ? 24.978 -12.258 9.764 1.00 13.23 458 ASN A O 1
ATOM 1431 N N . GLY A 1 190 ? 24.870 -12.023 12.001 1.00 15.79 459 GLY A N 1
ATOM 1432 C CA . GLY A 1 190 ? 25.441 -13.330 12.360 1.00 14.94 459 GLY A CA 1
ATOM 1433 C C . GLY A 1 190 ? 24.466 -14.468 12.185 1.00 15.90 459 GLY A C 1
ATOM 1434 O O . GLY A 1 190 ? 23.396 -14.297 11.561 1.00 15.38 459 GLY A O 1
ATOM 1435 N N . MET A 1 191 ? 24.844 -15.648 12.683 1.00 16.59 460 MET A N 1
ATOM 1436 C CA . MET A 1 191 ? 24.015 -16.864 12.531 1.00 17.23 460 MET A CA 1
ATOM 1437 C C . MET A 1 191 ? 22.770 -16.743 13.421 1.00 15.83 460 MET A C 1
ATOM 1438 O O . MET A 1 191 ? 22.905 -16.372 14.638 1.00 15.13 460 MET A O 1
ATOM 1443 N N . PHE A 1 192 ? 21.601 -17.094 12.862 1.00 14.73 461 PHE A N 1
ATOM 1444 C CA . PHE A 1 192 ? 20.324 -17.158 13.608 1.00 16.88 461 PHE A CA 1
ATOM 1445 C C . PHE A 1 192 ? 20.314 -18.474 14.402 1.00 17.39 461 PHE A C 1
ATOM 1446 O O . PHE A 1 192 ? 20.409 -19.558 13.824 1.00 18.15 461 PHE A O 1
ATOM 1454 N N . TYR A 1 193 ? 20.238 -18.346 15.710 1.00 18.00 462 TYR A N 1
ATOM 1455 C CA . TYR A 1 193 ? 20.043 -19.443 16.681 1.00 18.49 462 TYR A CA 1
ATOM 1456 C C . TYR A 1 193 ? 18.654 -19.345 17.288 1.00 18.29 462 TYR A C 1
ATOM 1457 O O . TYR A 1 193 ? 18.239 -18.266 17.758 1.00 19.16 462 TYR A O 1
ATOM 1466 N N . THR A 1 194 ? 17.992 -20.501 17.357 1.00 19.40 463 THR A N 1
ATOM 1467 C CA . THR A 1 194 ? 16.643 -20.645 17.958 1.00 21.76 463 THR A CA 1
ATOM 1468 C C . THR A 1 194 ? 16.734 -20.534 19.481 1.00 22.28 463 THR A C 1
ATOM 1469 O O . THR A 1 194 ? 17.845 -20.533 20.049 1.00 20.60 463 THR A O 1
ATOM 1473 N N . ALA A 1 195 ? 15.587 -20.444 20.143 1.00 22.09 464 ALA A N 1
ATOM 1474 C CA . ALA A 1 195 ? 15.505 -20.205 21.601 1.00 22.42 464 ALA A CA 1
ATOM 1475 C C . ALA A 1 195 ? 16.324 -21.263 22.346 1.00 23.16 464 ALA A C 1
ATOM 1476 O O . ALA A 1 195 ? 16.890 -20.932 23.391 1.00 23.71 464 ALA A O 1
ATOM 1478 N N . GLY A 1 196 ? 16.414 -22.480 21.812 1.00 21.40 465 GLY A N 1
ATOM 1479 C CA . GLY A 1 196 ? 17.121 -23.588 22.489 1.00 21.72 465 GLY A CA 1
ATOM 1480 C C . GLY A 1 196 ? 18.611 -23.647 22.222 1.00 20.71 465 GLY A C 1
ATOM 1481 O O . GLY A 1 196 ? 19.249 -24.546 22.776 1.00 21.12 465 GLY A O 1
ATOM 1482 N N . GLN A 1 197 ? 19.156 -22.700 21.461 1.00 21.10 466 GLN A N 1
ATOM 1483 C CA . GLN A 1 197 ? 20.567 -22.674 21.015 1.00 22.51 466 GLN A CA 1
ATOM 1484 C C . GLN A 1 197 ? 21.200 -21.291 21.193 1.00 22.49 466 GLN A C 1
ATOM 1485 O O . GLN A 1 197 ? 22.289 -21.066 20.623 1.00 21.40 466 GLN A O 1
ATOM 1491 N N . ASN A 1 198 ? 20.522 -20.386 21.893 1.00 21.97 467 ASN A N 1
ATOM 1492 C CA . ASN A 1 198 ? 20.781 -18.926 21.828 1.00 21.87 467 ASN A CA 1
ATOM 1493 C C . ASN A 1 198 ? 21.949 -18.552 22.759 1.00 22.81 467 ASN A C 1
ATOM 1494 O O . ASN A 1 198 ? 22.444 -17.409 22.660 1.00 23.31 467 ASN A O 1
ATOM 1499 N N . HIS A 1 199 ? 22.378 -19.447 23.648 1.00 21.42 468 HIS A N 1
ATOM 1500 C CA . HIS A 1 199 ? 23.442 -19.141 24.651 1.00 21.40 468 HIS A CA 1
ATOM 1501 C C . HIS A 1 199 ? 24.776 -19.674 24.150 1.00 21.03 468 HIS A C 1
ATOM 1502 O O . HIS A 1 199 ? 24.787 -20.705 23.460 1.00 23.06 468 HIS A O 1
ATOM 1509 N N . GLY A 1 200 ? 25.865 -18.981 24.472 1.00 21.97 469 GLY A N 1
ATOM 1510 C CA . GLY A 1 200 ? 27.241 -19.479 24.261 1.00 24.37 469 GLY A CA 1
ATOM 1511 C C . GLY A 1 200 ? 27.634 -19.496 22.802 1.00 27.29 469 GLY A C 1
ATOM 1512 O O . GLY A 1 200 ? 28.496 -20.329 22.441 1.00 28.31 469 GLY A O 1
ATOM 1513 N N . LYS A 1 201 ? 27.035 -18.617 21.983 1.00 26.11 470 LYS A N 1
ATOM 1514 C CA . LYS A 1 201 ? 27.309 -18.548 20.522 1.00 25.79 470 LYS A CA 1
ATOM 1515 C C . LYS A 1 201 ? 28.090 -17.264 20.232 1.00 29.30 470 LYS A C 1
ATOM 1516 O O . LYS A 1 201 ? 27.539 -16.142 20.415 1.00 34.45 470 LYS A O 1
ATOM 1522 N N . LEU A 1 202 ? 29.329 -17.412 19.785 1.00 28.38 471 LEU A N 1
ATOM 1523 C CA . LEU A 1 202 ? 30.204 -16.258 19.456 1.00 29.05 471 LEU A CA 1
ATOM 1524 C C . LEU A 1 202 ? 29.814 -15.667 18.091 1.00 24.29 471 LEU A C 1
ATOM 1525 O O . LEU A 1 202 ? 30.029 -14.452 17.903 1.00 28.17 471 LEU A O 1
ATOM 1530 N N . ASN A 1 203 ? 29.232 -16.469 17.194 1.00 20.54 472 ASN A N 1
ATOM 1531 C CA . ASN A 1 203 ? 28.930 -16.093 15.784 1.00 18.89 472 ASN A CA 1
ATOM 1532 C C . ASN A 1 203 ? 27.429 -15.847 15.575 1.00 17.54 472 ASN A C 1
ATOM 1533 O O . ASN A 1 203 ? 26.983 -15.944 14.438 1.00 17.13 472 ASN A O 1
ATOM 1538 N N . GLY A 1 204 ? 26.698 -15.547 16.642 1.00 16.70 473 GLY A N 1
ATOM 1539 C CA . GLY A 1 204 ? 25.246 -15.366 16.639 1.00 17.35 473 GLY A CA 1
ATOM 1540 C C . GLY A 1 204 ? 24.874 -13.926 16.362 1.00 17.16 473 GLY A C 1
ATOM 1541 O O . GLY A 1 204 ? 25.734 -13.144 15.941 1.00 15.07 473 GLY A O 1
ATOM 1542 N N . ILE A 1 205 ? 23.620 -13.596 16.641 1.00 14.81 474 ILE A N 1
ATOM 1543 C CA . ILE A 1 205 ? 23.039 -12.254 16.419 1.00 15.22 474 ILE A CA 1
ATOM 1544 C C . ILE A 1 205 ? 23.203 -11.480 17.729 1.00 15.46 474 ILE A C 1
ATOM 1545 O O . ILE A 1 205 ? 22.394 -11.687 18.648 1.00 15.95 474 ILE A O 1
ATOM 1550 N N . LYS A 1 206 ? 24.230 -10.647 17.820 1.00 15.73 475 LYS A N 1
ATOM 1551 C CA . LYS A 1 206 ? 24.692 -10.141 19.133 1.00 17.55 475 LYS A CA 1
ATOM 1552 C C . LYS A 1 206 ? 24.746 -8.616 19.177 1.00 16.50 475 LYS A C 1
ATOM 1553 O O . LYS A 1 206 ? 24.980 -7.936 18.162 1.00 14.94 475 LYS A O 1
ATOM 1559 N N . TRP A 1 207 ? 24.473 -8.115 20.370 1.00 15.13 476 TRP A N 1
ATOM 1560 C CA . TRP A 1 207 ? 24.430 -6.677 20.700 1.00 15.73 476 TRP A CA 1
ATOM 1561 C C . TRP A 1 207 ? 24.972 -6.577 22.123 1.00 16.17 476 TRP A C 1
ATOM 1562 O O . TRP A 1 207 ? 24.186 -6.783 23.052 1.00 17.08 476 TRP A O 1
ATOM 1573 N N . HIS A 1 208 ? 26.287 -6.411 22.294 1.00 17.17 477 HIS A N 1
ATOM 1574 C CA . HIS A 1 208 ? 26.952 -6.758 23.581 1.00 17.50 477 HIS A CA 1
ATOM 1575 C C . HIS A 1 208 ? 26.342 -5.980 24.736 1.00 17.10 477 HIS A C 1
ATOM 1576 O O . HIS A 1 208 ? 26.250 -6.576 25.826 1.00 18.12 477 HIS A O 1
ATOM 1583 N N . TYR A 1 209 ? 26.003 -4.694 24.569 1.00 16.24 478 TYR A N 1
ATOM 1584 C CA . TYR A 1 209 ? 25.615 -3.880 25.757 1.00 15.75 478 TYR A CA 1
ATOM 1585 C C . TYR A 1 209 ? 24.160 -4.160 26.139 1.00 16.51 478 TYR A C 1
ATOM 1586 O O . TYR A 1 209 ? 23.726 -3.674 27.180 1.00 17.91 478 TYR A O 1
ATOM 1595 N N . PHE A 1 210 ? 23.447 -4.963 25.365 1.00 15.62 479 PHE A N 1
ATOM 1596 C CA . PHE A 1 210 ? 22.073 -5.421 25.709 1.00 17.56 479 PHE A CA 1
ATOM 1597 C C . PHE A 1 210 ? 22.182 -6.769 26.433 1.00 19.13 479 PHE A C 1
ATOM 1598 O O . PHE A 1 210 ? 21.918 -6.851 27.628 1.00 17.87 479 PHE A O 1
ATOM 1606 N N . LYS A 1 211 ? 22.595 -7.817 25.718 1.00 20.16 480 LYS A N 1
ATOM 1607 C CA . LYS A 1 211 ? 22.489 -9.208 26.198 1.00 20.81 480 LYS A CA 1
ATOM 1608 C C . LYS A 1 211 ? 23.872 -9.844 26.335 1.00 22.69 480 LYS A C 1
ATOM 1609 O O . LYS A 1 211 ? 23.946 -11.016 26.791 1.00 24.25 480 LYS A O 1
ATOM 1615 N N . GLY A 1 212 ? 24.927 -9.103 26.030 1.00 20.22 481 GLY A N 1
ATOM 1616 C CA . GLY A 1 212 ? 26.296 -9.610 26.182 1.00 21.78 481 GLY A CA 1
ATOM 1617 C C . GLY A 1 212 ? 26.808 -10.290 24.920 1.00 20.89 481 GLY A C 1
ATOM 1618 O O . GLY A 1 212 ? 26.103 -10.463 23.921 1.00 20.11 481 GLY A O 1
ATOM 1619 N N . PRO A 1 213 ? 28.089 -10.679 24.960 1.00 22.43 482 PRO A N 1
ATOM 1620 C CA . PRO A 1 213 ? 28.795 -11.177 23.787 1.00 21.47 482 PRO A CA 1
ATOM 1621 C C . PRO A 1 213 ? 28.485 -12.605 23.313 1.00 22.93 482 PRO A C 1
ATOM 1622 O O . PRO A 1 213 ? 28.889 -12.887 22.214 1.00 22.37 482 PRO A O 1
ATOM 1626 N N . SER A 1 214 ? 27.803 -13.425 24.114 1.00 22.14 483 SER A N 1
ATOM 1627 C CA . SER A 1 214 ? 27.566 -14.876 23.867 1.00 25.91 483 SER A CA 1
ATOM 1628 C C . SER A 1 214 ? 26.092 -15.145 23.551 1.00 24.07 483 SER A C 1
ATOM 1629 O O . SER A 1 214 ? 25.782 -16.285 23.205 1.00 27.59 483 SER A O 1
ATOM 1632 N N . TYR A 1 215 ? 25.204 -14.153 23.685 1.00 20.87 484 TYR A N 1
ATOM 1633 C CA . TYR A 1 215 ? 23.740 -14.348 23.584 1.00 18.40 484 TYR A CA 1
ATOM 1634 C C . TYR A 1 215 ? 23.274 -13.995 22.165 1.00 18.52 484 TYR A C 1
ATOM 1635 O O . TYR A 1 215 ? 23.710 -12.986 21.594 1.00 21.77 484 TYR A O 1
ATOM 1644 N N . SER A 1 216 ? 22.464 -14.857 21.565 1.00 16.81 485 SER A N 1
ATOM 1645 C CA . SER A 1 216 ? 21.943 -14.657 20.185 1.00 16.36 485 SER A CA 1
ATOM 1646 C C . SER A 1 216 ? 20.469 -14.226 20.238 1.00 17.69 485 SER A C 1
ATOM 1647 O O . SER A 1 216 ? 19.631 -14.938 20.859 1.00 16.23 485 SER A O 1
ATOM 1650 N N . LEU A 1 217 ? 20.163 -13.046 19.666 1.00 16.66 486 LEU A N 1
ATOM 1651 C CA . LEU A 1 217 ? 18.86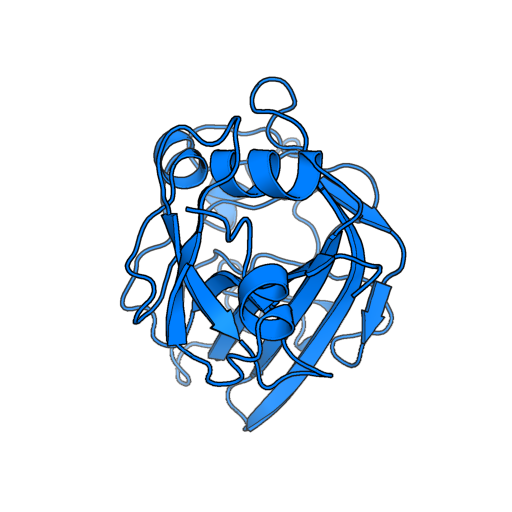0 -12.364 19.807 1.00 16.55 486 LEU A CA 1
ATOM 1652 C C . LEU A 1 217 ? 17.763 -13.008 18.968 1.00 16.68 486 LEU A C 1
ATOM 1653 O O . LEU A 1 217 ? 18.051 -13.784 18.032 1.00 16.29 486 LEU A O 1
ATOM 1658 N N . ARG A 1 218 ? 16.528 -12.701 19.342 1.00 17.25 487 ARG A N 1
ATOM 1659 C CA . ARG A 1 218 ? 15.308 -13.335 18.784 1.00 17.79 487 ARG A CA 1
ATOM 1660 C C . ARG A 1 218 ? 14.886 -12.608 17.511 1.00 18.00 487 ARG A C 1
ATOM 1661 O O . ARG A 1 218 ? 14.480 -13.279 16.551 1.00 16.75 487 ARG A O 1
ATOM 1669 N N . SER A 1 219 ? 14.937 -11.283 17.519 1.00 16.47 488 SER A N 1
ATOM 1670 C CA . SER A 1 219 ? 14.549 -10.455 16.349 1.00 18.48 488 SER A CA 1
ATOM 1671 C C . SER A 1 219 ? 15.342 -9.151 16.346 1.00 16.18 488 SER A C 1
ATOM 1672 O O . SER A 1 219 ? 15.705 -8.617 17.438 1.00 15.46 488 SER A O 1
ATOM 1675 N N . THR A 1 220 ? 15.581 -8.657 15.127 1.00 15.48 489 THR A N 1
ATOM 1676 C CA . THR A 1 220 ? 16.298 -7.406 14.839 1.00 14.84 489 THR A CA 1
ATOM 1677 C C . THR A 1 220 ? 15.543 -6.667 13.730 1.00 13.77 489 THR A C 1
ATOM 1678 O O . THR A 1 220 ? 15.003 -7.302 12.746 1.00 13.94 489 THR A O 1
ATOM 1682 N N . THR A 1 221 ? 15.441 -5.364 13.883 1.00 13.31 490 THR A N 1
ATOM 1683 C CA . THR A 1 221 ? 15.051 -4.459 12.782 1.00 13.66 490 THR A CA 1
ATOM 1684 C C . THR A 1 221 ? 15.940 -3.223 12.840 1.00 14.26 490 THR A C 1
ATOM 1685 O O . THR A 1 221 ? 16.023 -2.588 13.915 1.00 14.58 490 THR A O 1
ATOM 1689 N N . MET A 1 222 ? 16.689 -2.990 11.765 1.00 14.28 491 MET A N 1
ATOM 1690 C CA . MET A 1 222 ? 17.429 -1.735 11.580 1.00 13.62 491 MET A CA 1
ATOM 1691 C C . MET A 1 222 ? 16.613 -0.868 10.620 1.00 13.64 491 MET A C 1
ATOM 1692 O O . MET A 1 222 ? 16.173 -1.373 9.598 1.00 13.61 491 MET A O 1
ATOM 1697 N N . MET A 1 223 ? 16.381 0.390 10.987 1.00 13.65 492 MET A N 1
ATOM 1698 C CA . MET A 1 223 ? 15.484 1.272 10.213 1.00 14.05 492 MET A CA 1
ATOM 1699 C C . MET A 1 223 ? 15.924 2.733 10.340 1.00 13.86 492 MET A C 1
ATOM 1700 O O . MET A 1 223 ? 16.614 3.119 11.323 1.00 13.55 492 MET A O 1
ATOM 1705 N N . ILE A 1 224 ? 15.628 3.502 9.303 1.00 14.37 493 ILE A N 1
ATOM 1706 C CA . ILE A 1 224 ? 16.181 4.870 9.173 1.00 14.67 493 ILE A CA 1
ATOM 1707 C C . ILE A 1 224 ? 15.049 5.816 8.826 1.00 15.45 493 ILE A C 1
ATOM 1708 O O . ILE A 1 224 ? 14.084 5.389 8.167 1.00 14.40 493 ILE A O 1
ATOM 1713 N N . ARG A 1 225 ? 15.191 7.054 9.283 1.00 14.27 494 ARG A N 1
ATOM 1714 C CA . ARG A 1 225 ? 14.290 8.127 8.861 1.00 14.87 494 ARG A CA 1
ATOM 1715 C C . ARG A 1 225 ? 15.061 9.423 8.984 1.00 14.04 494 ARG A C 1
ATOM 1716 O O . ARG A 1 225 ? 16.080 9.482 9.678 1.00 15.25 494 ARG A O 1
ATOM 1724 N N . PRO A 1 226 ? 14.582 10.495 8.329 1.00 14.67 495 PRO A N 1
ATOM 1725 C CA . PRO A 1 226 ? 15.268 11.785 8.412 1.00 15.51 495 PRO A CA 1
ATOM 1726 C C . PRO A 1 226 ? 15.343 12.227 9.873 1.00 17.23 495 PRO A C 1
ATOM 1727 O O . PRO A 1 226 ? 14.334 12.146 10.555 1.00 17.97 495 PRO A O 1
ATOM 1731 N N . LEU A 1 227 ? 16.512 12.685 10.310 1.00 18.33 496 LEU A N 1
ATOM 1732 C CA . LEU A 1 227 ? 16.685 13.291 11.655 1.00 21.52 496 LEU A CA 1
ATOM 1733 C C . LEU A 1 227 ? 15.562 14.326 11.874 1.00 22.86 496 LEU A C 1
ATOM 1734 O O . LEU A 1 227 ? 14.977 14.339 12.978 1.00 22.69 496 LEU A O 1
ATOM 1739 N N . ASP A 1 228 ? 15.210 15.097 10.831 1.00 25.76 497 ASP A N 1
ATOM 1740 C CA . ASP A 1 228 ? 14.263 16.246 10.882 1.00 30.28 497 ASP A CA 1
ATOM 1741 C C . ASP A 1 228 ? 12.794 15.813 10.771 1.00 31.65 497 ASP A C 1
ATOM 1742 O O . ASP A 1 228 ? 11.917 16.681 10.798 1.00 36.15 497 ASP A O 1
ATOM 1747 N N . PHE A 1 229 ? 12.495 14.528 10.704 1.00 26.88 498 PHE A N 1
ATOM 1748 C CA . PHE A 1 229 ? 11.104 14.040 10.659 1.00 26.70 498 PHE A CA 1
ATOM 1749 C C . PHE A 1 229 ? 10.461 14.202 12.041 1.00 29.35 498 PHE A C 1
ATOM 1750 O O . PHE A 1 229 ? 9.304 14.558 12.209 1.00 28.63 498 PHE A O 1
#

Sequence (218 aa):
GSFRDCADVYQAGFNKSGIYTIYINNMPEPKKVFCNMDVNGGGWTVIQHREDGSLDFQRGWKEYKMGFGNPSGEYWLGNEFIFAITSQRQYMLRIELMDWEGNRAYSQYDRFHIGNEKQNYRLYLKGHTGTAGKQSSLILHGADFSTKDADNDNCMCKCALMLTGGWWFDACGPSNLNGMFYTAGQNHGKLNGIKWHYFKGPSYSLRSTTMMIRPLDF

Radius of gyration: 16.0 Å; Cα contacts (8 Å, |Δi|>4): 589; chains: 1; bounding box: 46×40×37 Å